Protein AF-A0A9P8AXK0-F1 (afdb_monomer_lite)

Secondary structure (DSSP, 8-state):
-----HHHHHHHHGGGGSPPHHHHHHHHHHHS-S-------PPPPTTEEEEEE-SSHHHHHTTPPPSEEEEEEPPTTS-EEHHHHHHHHT-S--EEE-TTSPEESTT---SEE-HHHHHHHS-TTS-EEEE-----HHHHHHHHHHHHHHHHHHHHHHHHHHHHHHHHHHHHHHHHHHHHHHHHHHHHHHHHHHT--

pLDDT: mean 71.74, std 14.65, range [40.0, 93.62]

Organism: NCBI:txid856835

Structure (mmCIF, N/CA/C/O backbone):
data_AF-A0A9P8AXK0-F1
#
_entry.id   AF-A0A9P8AXK0-F1
#
loop_
_atom_site.group_PDB
_atom_site.id
_atom_site.type_symbol
_atom_site.label_atom_id
_atom_site.label_alt_id
_atom_site.label_comp_id
_atom_site.label_asym_id
_atom_site.label_entity_id
_atom_site.label_seq_id
_atom_site.pdbx_PDB_ins_code
_atom_site.Cartn_x
_atom_site.Cartn_y
_atom_site.Cartn_z
_atom_site.occupancy
_atom_site.B_iso_or_equiv
_atom_site.auth_seq_id
_atom_site.auth_comp_id
_atom_site.auth_asym_id
_atom_site.auth_atom_id
_atom_site.pdbx_PDB_model_num
ATOM 1 N N . MET A 1 1 ? 22.750 12.300 24.725 1.00 40.00 1 MET A N 1
ATOM 2 C CA . MET A 1 1 ? 22.740 12.193 23.250 1.00 40.00 1 MET A CA 1
ATOM 3 C C . MET A 1 1 ? 23.245 10.805 22.888 1.00 40.00 1 MET A C 1
ATOM 5 O O . MET A 1 1 ? 24.440 10.569 22.971 1.00 40.00 1 MET A O 1
ATOM 9 N N . GLY A 1 2 ? 22.334 9.856 22.659 1.00 45.00 2 GLY A N 1
ATOM 10 C CA . GLY A 1 2 ? 22.687 8.457 22.393 1.00 45.00 2 GLY A CA 1
ATOM 11 C C . GLY A 1 2 ? 23.086 8.264 20.934 1.00 45.00 2 GLY A C 1
ATOM 12 O O . GLY A 1 2 ? 22.382 8.726 20.039 1.00 45.00 2 GLY A O 1
ATOM 13 N N . THR A 1 3 ? 24.215 7.604 20.699 1.00 46.25 3 THR A N 1
ATOM 14 C CA . THR A 1 3 ? 24.681 7.202 19.371 1.00 46.25 3 THR A CA 1
ATOM 15 C C . THR A 1 3 ? 23.692 6.206 18.769 1.00 46.25 3 THR A C 1
ATOM 17 O O . THR A 1 3 ? 23.661 5.032 19.135 1.00 46.25 3 THR A O 1
ATOM 20 N N . LYS A 1 4 ? 22.849 6.671 17.842 1.00 44.75 4 LYS A N 1
ATOM 21 C CA . LYS A 1 4 ? 22.054 5.773 17.001 1.00 44.75 4 LYS A CA 1
ATOM 22 C C . LYS A 1 4 ? 23.027 4.971 16.133 1.00 44.75 4 LYS A C 1
ATOM 24 O O . LYS A 1 4 ? 23.832 5.540 15.401 1.00 44.75 4 LYS A O 1
ATOM 29 N N . THR A 1 5 ? 22.996 3.648 16.254 1.00 53.41 5 THR A N 1
ATOM 30 C CA . THR A 1 5 ? 23.758 2.722 15.404 1.00 53.41 5 THR A CA 1
ATOM 31 C C . THR A 1 5 ? 23.425 2.964 13.930 1.00 53.41 5 THR A C 1
ATOM 33 O O . THR A 1 5 ? 22.281 3.267 13.603 1.00 53.41 5 THR A O 1
ATOM 36 N N . VAL A 1 6 ? 24.392 2.780 13.025 1.00 48.34 6 VAL A N 1
ATOM 37 C CA . VAL A 1 6 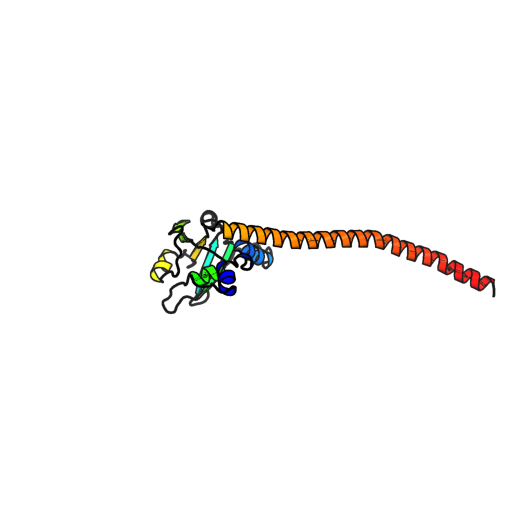? 24.200 2.925 11.563 1.00 48.34 6 VAL A CA 1
ATOM 38 C C . VAL A 1 6 ? 23.019 2.087 11.061 1.00 48.34 6 VAL A C 1
ATOM 40 O O . VAL A 1 6 ? 22.247 2.550 10.235 1.00 48.34 6 VAL A O 1
ATOM 43 N N . LEU A 1 7 ? 22.808 0.899 11.635 1.00 41.75 7 LEU A N 1
ATOM 44 C CA . LEU A 1 7 ? 21.637 0.051 11.378 1.00 41.75 7 LEU A CA 1
ATOM 45 C C . LEU A 1 7 ? 20.304 0.697 11.781 1.00 41.75 7 LEU A C 1
ATOM 47 O O . LEU A 1 7 ? 19.297 0.455 11.130 1.00 41.75 7 LEU A O 1
ATOM 51 N N . THR A 1 8 ? 20.292 1.520 12.827 1.00 46.25 8 THR A N 1
ATOM 52 C CA . THR A 1 8 ? 19.106 2.244 13.304 1.00 46.25 8 THR A CA 1
ATOM 53 C C . THR A 1 8 ? 18.820 3.455 12.422 1.00 46.25 8 THR A C 1
ATOM 55 O O . THR A 1 8 ? 17.669 3.671 12.072 1.00 46.25 8 THR A O 1
ATOM 58 N N . ILE A 1 9 ? 19.858 4.168 11.967 1.00 50.03 9 ILE A N 1
ATOM 59 C CA . ILE A 1 9 ? 19.727 5.234 10.957 1.00 50.03 9 ILE A CA 1
ATOM 60 C C . ILE A 1 9 ? 19.250 4.637 9.633 1.00 50.03 9 ILE A C 1
ATOM 62 O O . ILE A 1 9 ? 18.313 5.138 9.033 1.00 50.03 9 ILE A O 1
ATOM 66 N N . MET A 1 10 ? 19.811 3.501 9.211 1.00 41.25 10 MET A N 1
ATOM 67 C CA . MET A 1 10 ? 19.311 2.775 8.050 1.00 41.25 10 MET A CA 1
ATOM 68 C C . MET A 1 10 ? 17.854 2.358 8.265 1.00 41.25 10 MET A C 1
ATOM 70 O O . MET A 1 10 ? 17.032 2.626 7.412 1.00 41.25 10 MET A O 1
ATOM 74 N N . LYS A 1 11 ? 17.464 1.779 9.400 1.00 46.62 11 LYS A N 1
ATOM 75 C CA . LYS A 1 11 ? 16.069 1.360 9.612 1.00 46.62 11 LYS A CA 1
ATOM 76 C C . LYS A 1 11 ? 15.078 2.536 9.689 1.00 46.62 11 LYS A C 1
ATOM 78 O O . LYS A 1 11 ? 13.951 2.385 9.233 1.00 46.62 11 LYS A O 1
ATOM 83 N N . GLU A 1 12 ? 15.495 3.686 10.219 1.00 51.53 12 GLU A N 1
ATOM 84 C CA . GLU A 1 12 ? 14.690 4.917 10.279 1.00 51.53 12 GLU A CA 1
ATOM 85 C C . GLU A 1 12 ? 14.680 5.698 8.942 1.00 51.53 12 GLU A C 1
ATOM 87 O O . GLU A 1 12 ? 13.699 6.379 8.651 1.00 51.53 12 GLU A O 1
ATOM 92 N N . GLU A 1 13 ? 15.712 5.566 8.095 1.00 49.72 13 GLU A N 1
ATOM 93 C CA . GLU A 1 13 ? 15.881 6.334 6.844 1.00 49.72 13 GLU A CA 1
ATOM 94 C C . GLU A 1 13 ? 15.857 5.497 5.540 1.00 49.72 13 GLU A C 1
ATOM 96 O O . GLU A 1 13 ? 15.936 6.055 4.444 1.00 49.72 13 GLU A O 1
ATOM 101 N N . CYS A 1 14 ? 15.716 4.165 5.596 1.00 49.00 14 CYS A N 1
ATOM 102 C CA . CYS A 1 14 ? 15.775 3.261 4.428 1.00 49.00 14 CYS A CA 1
ATOM 103 C C . CYS A 1 14 ? 14.459 3.130 3.660 1.00 49.00 14 CYS A C 1
ATOM 105 O O . CYS A 1 14 ? 14.170 2.064 3.105 1.00 49.00 14 CYS A O 1
ATOM 107 N N . TRP A 1 15 ? 13.698 4.212 3.488 1.00 50.25 15 TRP A N 1
ATOM 108 C CA . TRP A 1 15 ? 12.642 4.169 2.475 1.00 50.25 15 TRP A CA 1
ATOM 109 C C . TRP A 1 15 ? 13.243 3.895 1.102 1.00 50.25 15 TRP A C 1
ATOM 111 O O . TRP A 1 15 ? 12.613 3.200 0.320 1.00 50.25 15 TRP A O 1
ATOM 121 N N . LEU A 1 16 ? 14.487 4.323 0.839 1.00 47.69 16 LEU A N 1
ATOM 122 C CA . LEU A 1 16 ? 15.269 4.033 -0.373 1.00 47.69 16 LEU A CA 1
ATOM 123 C C . LEU A 1 16 ? 15.285 2.559 -0.816 1.00 47.69 16 LEU A C 1
ATOM 125 O O . LEU A 1 16 ? 15.359 2.329 -2.021 1.00 47.69 16 LEU A O 1
ATOM 129 N N . PHE A 1 17 ? 15.171 1.591 0.098 1.00 49.94 17 PHE A N 1
ATOM 130 C CA . PHE A 1 17 ? 15.196 0.158 -0.235 1.00 49.94 17 PHE A CA 1
ATOM 131 C C . PHE A 1 17 ? 13.828 -0.525 -0.124 1.00 49.94 17 PHE A C 1
ATOM 133 O O . PHE A 1 17 ? 13.629 -1.601 -0.690 1.00 49.94 17 PHE A O 1
ATOM 140 N N . VAL A 1 18 ? 12.869 0.096 0.564 1.00 56.22 18 VAL A N 1
ATOM 141 C CA . VAL A 1 18 ? 11.499 -0.411 0.665 1.00 56.22 18 VAL A CA 1
ATOM 142 C C . VAL A 1 18 ? 10.715 0.049 -0.563 1.00 56.22 18 VAL A C 1
ATOM 144 O O . VAL A 1 18 ? 10.602 1.250 -0.828 1.00 56.22 18 VAL A O 1
ATOM 147 N N . ARG A 1 19 ? 10.178 -0.903 -1.338 1.00 56.62 19 ARG A N 1
ATOM 148 C CA . ARG A 1 19 ? 9.351 -0.585 -2.514 1.00 56.62 19 ARG A CA 1
ATOM 149 C C . ARG A 1 19 ? 8.190 0.299 -2.082 1.00 56.62 19 ARG A C 1
ATOM 151 O O . ARG A 1 19 ? 7.496 -0.024 -1.124 1.00 56.62 19 ARG A O 1
ATOM 158 N N . CYS A 1 20 ? 7.987 1.411 -2.777 1.00 62.72 20 CYS A N 1
ATOM 159 C CA . CYS A 1 20 ? 6.841 2.254 -2.489 1.00 62.72 20 CYS A CA 1
ATOM 160 C C . CYS A 1 20 ? 5.547 1.545 -2.925 1.00 62.72 20 CYS A C 1
ATOM 162 O O . CYS A 1 20 ? 5.579 0.667 -3.797 1.00 62.72 20 CYS A O 1
ATOM 164 N N . PRO A 1 21 ? 4.389 1.949 -2.388 1.00 62.31 21 PRO A N 1
ATOM 165 C CA . PRO A 1 21 ? 3.114 1.335 -2.734 1.00 62.31 21 PRO A CA 1
ATOM 166 C C . PRO A 1 21 ? 2.815 1.358 -4.243 1.00 62.31 21 PRO A C 1
ATOM 168 O O . PRO A 1 21 ? 2.229 0.432 -4.794 1.00 62.31 21 PRO A O 1
ATOM 171 N N . GLN A 1 22 ? 3.257 2.396 -4.957 1.00 62.00 22 GLN A N 1
ATOM 172 C CA . GLN A 1 22 ? 3.121 2.444 -6.414 1.00 62.00 22 GLN A CA 1
ATOM 173 C C . GLN A 1 22 ? 4.061 1.463 -7.130 1.00 62.00 22 GLN A C 1
ATOM 175 O O . GLN A 1 22 ? 3.635 0.818 -8.079 1.00 62.00 22 GLN A O 1
ATOM 180 N N . GLU A 1 23 ? 5.300 1.279 -6.668 1.00 62.12 23 GLU A N 1
ATOM 181 C CA . GLU A 1 23 ? 6.232 0.279 -7.221 1.00 62.12 23 GLU A CA 1
ATOM 182 C C . GLU A 1 23 ? 5.740 -1.151 -6.969 1.00 62.12 23 GLU A C 1
ATOM 184 O O . GLU A 1 23 ? 5.855 -2.018 -7.835 1.00 62.12 23 GLU A O 1
ATOM 189 N N . LEU A 1 24 ? 5.159 -1.402 -5.794 1.00 63.78 24 LEU A N 1
ATOM 190 C CA . LEU A 1 24 ? 4.469 -2.650 -5.471 1.00 63.78 24 LEU A CA 1
ATOM 191 C C . LEU A 1 24 ? 3.249 -2.853 -6.375 1.00 63.78 24 LEU A C 1
ATOM 193 O O . LEU A 1 24 ? 3.080 -3.944 -6.920 1.00 63.78 24 LEU A O 1
ATOM 197 N N . ALA A 1 25 ? 2.441 -1.813 -6.596 1.00 61.62 25 ALA A N 1
ATOM 198 C CA . ALA A 1 25 ? 1.300 -1.861 -7.507 1.00 61.62 25 ALA A CA 1
ATOM 199 C C . ALA A 1 25 ? 1.734 -2.156 -8.952 1.00 61.62 25 ALA A C 1
ATOM 201 O O . ALA A 1 25 ? 1.164 -3.034 -9.594 1.00 61.62 25 ALA A O 1
ATOM 202 N N . GLU A 1 26 ? 2.783 -1.498 -9.453 1.00 63.72 26 GLU A N 1
ATOM 203 C CA . GLU A 1 26 ? 3.329 -1.748 -10.789 1.00 63.72 26 GLU A CA 1
ATOM 204 C C . GLU A 1 26 ? 3.958 -3.134 -10.928 1.00 63.72 26 GLU A C 1
ATOM 206 O O . GLU A 1 26 ? 3.759 -3.799 -11.945 1.00 63.72 26 GLU A O 1
ATOM 211 N N . ALA A 1 27 ? 4.710 -3.596 -9.926 1.00 59.34 27 ALA A N 1
ATOM 212 C CA . ALA A 1 27 ? 5.269 -4.944 -9.920 1.00 59.34 27 ALA A CA 1
ATOM 213 C C . ALA A 1 27 ? 4.152 -5.998 -9.929 1.00 59.34 27 ALA A C 1
ATOM 215 O O . ALA A 1 27 ? 4.222 -6.970 -10.679 1.00 59.34 27 ALA A O 1
ATOM 216 N N . THR A 1 28 ? 3.087 -5.767 -9.157 1.00 55.97 28 THR A N 1
ATOM 217 C CA . THR A 1 28 ? 1.909 -6.644 -9.104 1.00 55.97 28 THR A CA 1
ATOM 218 C C . THR A 1 28 ? 1.122 -6.604 -10.416 1.00 55.97 28 THR A C 1
ATOM 220 O O . THR A 1 28 ? 0.642 -7.640 -10.874 1.00 55.97 28 THR A O 1
ATOM 223 N N . ALA A 1 29 ? 1.026 -5.434 -11.055 1.00 57.97 29 ALA A N 1
ATOM 224 C CA . ALA A 1 29 ? 0.399 -5.265 -12.362 1.00 57.97 29 ALA A CA 1
ATOM 225 C C . ALA A 1 29 ? 1.198 -5.950 -13.481 1.00 57.97 29 ALA A C 1
ATOM 227 O O . ALA A 1 29 ? 0.601 -6.599 -14.328 1.00 57.97 29 ALA A O 1
ATOM 228 N N . LYS A 1 30 ? 2.535 -5.871 -13.466 1.00 55.28 30 LYS A N 1
ATOM 229 C CA . LYS A 1 30 ? 3.409 -6.561 -14.436 1.00 55.28 30 LYS A CA 1
ATOM 230 C C . LYS A 1 30 ? 3.439 -8.077 -14.237 1.00 55.28 30 LYS A C 1
ATOM 232 O O . LYS A 1 30 ? 3.560 -8.809 -15.211 1.00 55.28 30 LYS A O 1
ATOM 237 N N . ALA A 1 31 ? 3.320 -8.551 -12.996 1.00 54.22 31 ALA A N 1
ATOM 238 C CA . ALA A 1 31 ? 3.278 -9.980 -12.681 1.00 54.22 31 ALA A CA 1
ATOM 239 C C . ALA A 1 31 ? 1.938 -10.645 -13.050 1.00 54.22 31 ALA A C 1
ATOM 241 O O . ALA A 1 31 ? 1.853 -11.872 -13.102 1.00 54.22 31 ALA A O 1
ATOM 242 N N . ARG A 1 32 ? 0.879 -9.861 -13.293 1.00 46.72 32 ARG A N 1
ATOM 243 C CA . ARG A 1 32 ? -0.445 -10.370 -13.665 1.00 46.72 32 ARG A CA 1
ATOM 244 C C . ARG A 1 32 ? -0.680 -10.122 -15.163 1.00 46.72 32 ARG A C 1
ATOM 246 O O . ARG A 1 32 ? -0.621 -8.976 -15.594 1.00 46.72 32 ARG A O 1
ATOM 253 N N . PRO A 1 33 ? -0.967 -11.157 -15.975 1.00 42.16 33 PRO A N 1
ATOM 254 C CA . PRO A 1 33 ? -1.271 -10.959 -17.389 1.00 42.16 33 PRO A CA 1
ATOM 255 C C . PRO A 1 33 ? -2.496 -10.038 -17.559 1.00 42.16 33 PRO A C 1
ATOM 257 O O . PRO A 1 33 ? -3.370 -10.040 -16.682 1.00 42.16 33 PRO A O 1
ATOM 260 N N . PRO A 1 34 ? -2.588 -9.279 -18.672 1.00 45.44 34 PRO A N 1
ATOM 261 C CA . PRO A 1 34 ? -3.661 -8.327 -18.958 1.00 45.44 34 PRO A CA 1
ATOM 262 C C . PRO A 1 34 ? -4.950 -9.075 -19.314 1.00 45.44 34 PRO A C 1
ATOM 264 O O . PRO A 1 34 ? -5.425 -9.068 -20.442 1.00 45.44 34 PRO A O 1
ATOM 267 N N . ILE A 1 35 ? -5.509 -9.786 -18.344 1.00 44.00 35 ILE A N 1
ATOM 268 C CA . ILE A 1 35 ? -6.824 -10.396 -18.453 1.00 44.00 35 ILE A CA 1
ATOM 269 C C . ILE A 1 35 ? -7.776 -9.433 -17.746 1.00 44.00 35 ILE A C 1
ATOM 271 O O . ILE A 1 35 ? -7.514 -9.090 -16.587 1.00 44.00 35 ILE A O 1
ATOM 275 N N . PRO A 1 36 ? -8.875 -8.997 -18.387 1.00 43.69 36 PRO A N 1
ATOM 276 C CA . PRO A 1 36 ? -9.909 -8.206 -17.738 1.00 43.69 36 PRO A CA 1
ATOM 277 C C . PRO A 1 36 ? -10.613 -9.103 -16.716 1.00 43.69 36 PRO A C 1
ATOM 279 O O . PRO A 1 36 ? -11.646 -9.715 -16.974 1.00 43.69 36 PRO A O 1
ATOM 282 N N . ARG A 1 37 ? -10.006 -9.260 -15.539 1.00 48.12 37 ARG A N 1
ATOM 283 C CA . ARG A 1 37 ? -10.579 -10.054 -14.463 1.00 48.12 37 ARG A CA 1
ATOM 284 C C . ARG A 1 37 ? -11.658 -9.208 -13.812 1.00 48.12 37 ARG A C 1
ATOM 286 O O . ARG A 1 37 ? -11.375 -8.385 -12.947 1.00 48.12 37 ARG A O 1
ATOM 293 N N . ARG A 1 38 ? -12.910 -9.467 -14.197 1.00 48.84 38 ARG A N 1
ATOM 294 C CA . ARG A 1 38 ? -14.046 -9.346 -13.279 1.00 48.84 38 ARG A CA 1
ATOM 295 C C . ARG A 1 38 ? -13.648 -10.171 -12.054 1.00 48.84 38 ARG A C 1
ATOM 297 O O . ARG A 1 38 ? -13.617 -11.398 -12.116 1.00 48.84 38 ARG A O 1
ATOM 304 N N . LYS A 1 39 ? -13.140 -9.512 -11.016 1.00 58.06 39 LYS A N 1
ATOM 305 C CA . LYS A 1 39 ? -12.517 -10.215 -9.900 1.00 58.06 39 LYS A CA 1
ATOM 306 C C . LYS A 1 39 ? -13.634 -10.877 -9.107 1.00 58.06 39 LYS A C 1
ATOM 308 O O . LYS A 1 39 ? -14.390 -10.195 -8.424 1.00 58.06 39 LYS A O 1
ATOM 313 N N . VAL A 1 40 ? -13.762 -12.194 -9.240 1.00 61.34 40 VAL A N 1
ATOM 314 C CA . VAL A 1 40 ? -14.505 -12.992 -8.266 1.00 61.34 40 VAL A CA 1
ATOM 315 C C . VAL A 1 40 ? -13.841 -12.711 -6.921 1.00 61.34 40 VAL A C 1
ATOM 317 O O . VAL A 1 40 ? -12.622 -12.846 -6.793 1.00 61.34 40 VAL A O 1
ATOM 320 N N . PHE A 1 41 ? -14.608 -12.190 -5.965 1.00 68.50 41 PHE A N 1
ATOM 321 C CA . PHE A 1 41 ? -14.094 -11.909 -4.635 1.00 68.50 41 PHE A CA 1
ATOM 322 C C . PHE A 1 41 ? -13.727 -13.238 -3.975 1.00 68.50 41 PHE A C 1
ATOM 324 O O . PHE A 1 41 ? -14.596 -14.060 -3.698 1.00 68.50 41 PHE A O 1
ATOM 331 N N . PHE A 1 42 ? -12.432 -13.457 -3.756 1.00 76.44 42 PHE A N 1
ATOM 332 C CA . PHE A 1 42 ? -11.955 -14.566 -2.938 1.00 76.44 42 PHE A CA 1
ATOM 333 C C . PHE A 1 42 ? -11.871 -14.069 -1.499 1.00 76.44 42 PHE A C 1
ATOM 335 O O . PHE A 1 42 ? -11.086 -13.150 -1.268 1.00 76.44 42 PHE A O 1
ATOM 342 N N . PRO A 1 43 ? -12.643 -14.602 -0.544 1.00 80.62 43 PRO A N 1
ATOM 343 C CA . PRO A 1 43 ? -12.546 -14.157 0.841 1.00 80.62 43 PRO A CA 1
ATOM 344 C C . PRO A 1 43 ? -11.121 -14.363 1.387 1.00 80.62 43 PRO A C 1
ATOM 346 O O . PRO A 1 43 ? -10.410 -15.254 0.906 1.00 80.62 43 PRO A O 1
ATOM 349 N N . PRO A 1 44 ? -10.669 -13.531 2.344 1.00 86.75 44 PRO A N 1
ATOM 350 C CA . PRO A 1 44 ? -9.395 -13.761 3.012 1.00 86.75 44 PRO A CA 1
ATOM 351 C C . PRO A 1 44 ? -9.416 -15.104 3.768 1.00 86.75 44 PRO A C 1
ATOM 353 O O . PRO A 1 44 ? -10.492 -15.586 4.141 1.00 86.75 44 PRO A O 1
ATOM 356 N N . PRO A 1 45 ? -8.247 -15.724 4.010 1.00 89.44 45 PRO A N 1
ATOM 357 C CA . PRO A 1 45 ? -8.150 -16.914 4.849 1.00 89.44 45 PRO A CA 1
ATOM 358 C C . PRO A 1 45 ? -8.735 -16.685 6.250 1.00 89.44 45 PRO A C 1
ATOM 360 O O . PRO A 1 45 ? -8.774 -15.561 6.749 1.00 89.44 45 PRO A O 1
ATOM 363 N N . ALA A 1 46 ? -9.145 -17.762 6.924 1.00 87.81 46 ALA A N 1
ATOM 364 C CA . ALA A 1 46 ? -9.631 -17.667 8.298 1.00 87.81 46 ALA A CA 1
ATOM 365 C C . ALA A 1 46 ? -8.581 -17.008 9.215 1.00 87.81 46 ALA A C 1
ATOM 367 O O . ALA A 1 46 ? -7.377 -17.243 9.079 1.00 87.81 46 ALA A O 1
ATOM 368 N N . GLY A 1 47 ? -9.041 -16.146 10.125 1.00 89.19 47 GLY A N 1
ATOM 369 C CA . GLY A 1 47 ? -8.166 -15.366 11.007 1.00 89.19 47 GLY A CA 1
ATOM 370 C C . GLY A 1 47 ? -7.371 -14.260 10.305 1.00 89.19 47 GLY A C 1
ATOM 371 O O . GLY A 1 47 ? -6.536 -13.633 10.949 1.00 89.19 47 GLY A O 1
ATOM 372 N N . HIS A 1 48 ? -7.610 -14.011 9.013 1.00 92.56 48 HIS A N 1
ATOM 373 C CA . HIS A 1 48 ? -6.989 -12.920 8.274 1.00 92.56 48 HIS A CA 1
ATOM 374 C C . HIS A 1 48 ? -8.015 -11.872 7.865 1.00 92.56 48 HIS A C 1
ATOM 376 O O . HIS A 1 48 ? -9.194 -12.155 7.652 1.00 92.56 48 HIS A O 1
ATOM 382 N N . MET A 1 49 ? -7.522 -10.657 7.689 1.00 90.88 49 MET A N 1
ATOM 383 C CA . MET A 1 49 ? -8.275 -9.533 7.175 1.00 90.88 49 MET A CA 1
ATOM 384 C C . MET A 1 49 ? -7.602 -8.993 5.927 1.00 90.88 49 MET A C 1
ATOM 386 O O . MET A 1 49 ? -6.390 -8.765 5.899 1.00 90.88 49 MET A O 1
ATOM 390 N N . ARG A 1 50 ? -8.404 -8.774 4.886 1.00 92.69 50 ARG A N 1
ATOM 391 C CA . ARG A 1 50 ? -7.909 -8.166 3.660 1.00 92.69 50 ARG A CA 1
ATOM 392 C C . ARG A 1 50 ? -7.841 -6.658 3.817 1.00 92.69 50 ARG A C 1
ATOM 394 O O . ARG A 1 50 ? -8.834 -6.011 4.149 1.00 92.69 50 ARG A O 1
ATOM 401 N N . VAL A 1 51 ? -6.681 -6.100 3.501 1.00 91.75 51 VAL A N 1
ATOM 402 C CA . VAL A 1 51 ? -6.443 -4.661 3.466 1.00 91.75 51 VAL A CA 1
ATOM 403 C C . VAL A 1 51 ? -6.185 -4.231 2.025 1.00 91.75 51 VAL A C 1
ATOM 405 O O . VAL A 1 51 ? -5.369 -4.817 1.311 1.00 91.75 51 VAL A O 1
ATOM 408 N N . LEU A 1 52 ? -6.910 -3.202 1.594 1.00 91.19 52 LEU A N 1
ATOM 409 C CA . LEU A 1 52 ? -6.898 -2.649 0.246 1.00 91.19 52 LEU A CA 1
ATOM 410 C C . LEU A 1 52 ? -6.295 -1.247 0.276 1.00 91.19 52 LEU A C 1
ATOM 412 O O . LEU A 1 52 ? -6.855 -0.336 0.888 1.00 91.19 52 LEU A O 1
ATOM 416 N N . PHE A 1 53 ? -5.177 -1.061 -0.416 1.00 89.50 53 PHE A N 1
ATOM 417 C CA . PHE A 1 53 ? -4.521 0.234 -0.525 1.00 89.50 53 PHE A CA 1
ATOM 418 C C . PHE A 1 53 ? -4.969 0.982 -1.783 1.00 89.50 53 PHE A C 1
ATOM 420 O O . PHE A 1 53 ? -4.876 0.473 -2.905 1.00 89.50 53 PHE A O 1
ATOM 427 N N . TYR A 1 54 ? -5.396 2.227 -1.590 1.00 85.50 54 TYR A N 1
ATOM 428 C CA . TYR A 1 54 ? -5.693 3.186 -2.646 1.00 85.50 54 TYR A CA 1
ATOM 429 C C . TYR A 1 54 ? -4.732 4.365 -2.545 1.00 85.50 54 TYR A C 1
ATOM 431 O O . TYR A 1 54 ? -4.504 4.894 -1.464 1.00 85.50 54 TYR A O 1
ATOM 439 N N . THR A 1 55 ? -4.225 4.843 -3.680 1.00 80.31 55 THR A N 1
ATOM 440 C CA . THR A 1 55 ? -3.393 6.060 -3.709 1.00 80.31 55 THR A CA 1
ATOM 441 C C . THR A 1 55 ? -4.184 7.331 -3.409 1.00 80.31 55 THR A C 1
ATOM 443 O O . THR A 1 55 ? -3.594 8.357 -3.099 1.00 80.31 55 THR A O 1
ATOM 446 N N . HIS A 1 56 ? -5.508 7.302 -3.587 1.00 80.56 56 HIS A N 1
ATOM 447 C CA . HIS A 1 56 ? -6.375 8.438 -3.301 1.00 80.56 56 HIS A CA 1
ATOM 448 C C . HIS A 1 56 ? -7.789 7.958 -2.915 1.00 80.56 56 HIS A C 1
ATOM 450 O O . HIS A 1 56 ? -8.331 7.086 -3.604 1.00 80.56 56 HIS A O 1
ATOM 456 N N . PRO A 1 57 ? -8.453 8.559 -1.908 1.00 80.00 57 PRO A N 1
ATOM 457 C CA . PRO A 1 57 ? -9.801 8.167 -1.468 1.00 80.00 57 PRO A CA 1
ATOM 458 C C . PRO A 1 57 ? -10.846 8.182 -2.586 1.00 80.00 57 PRO A C 1
ATOM 460 O O . PRO A 1 57 ? -11.679 7.285 -2.687 1.00 80.00 57 PRO A O 1
ATOM 463 N N . ARG A 1 58 ? -10.761 9.171 -3.487 1.00 78.94 58 ARG A N 1
ATOM 464 C CA . ARG A 1 58 ? -11.627 9.259 -4.681 1.00 78.94 58 ARG A CA 1
ATOM 465 C C . ARG A 1 58 ? -11.603 7.989 -5.538 1.00 78.94 58 ARG A C 1
ATOM 467 O O . ARG A 1 58 ? -12.604 7.684 -6.170 1.00 78.94 58 ARG A O 1
ATOM 474 N N . TYR A 1 59 ? -10.499 7.241 -5.576 1.00 80.38 59 TYR A N 1
ATOM 475 C CA . TYR A 1 59 ? -10.438 5.999 -6.353 1.00 80.38 59 TYR A CA 1
ATOM 476 C C . TYR A 1 59 ? -11.299 4.899 -5.733 1.00 80.38 59 TYR A C 1
ATOM 478 O O . TYR A 1 59 ? -11.991 4.204 -6.471 1.00 80.38 59 TYR A O 1
ATOM 486 N N . SER A 1 60 ? -11.335 4.815 -4.401 1.00 79.00 60 SER A N 1
ATOM 487 C CA . SER A 1 60 ? -12.281 3.957 -3.679 1.00 79.00 60 SER A CA 1
ATOM 488 C C . SER A 1 60 ? -13.729 4.390 -3.949 1.00 79.00 60 SER A C 1
ATOM 490 O O . SER A 1 60 ? -14.556 3.560 -4.310 1.00 79.00 60 SER A O 1
ATOM 492 N N . ALA A 1 61 ? -14.025 5.695 -3.872 1.00 77.56 61 ALA A N 1
ATOM 493 C CA . ALA A 1 61 ? -15.375 6.225 -4.108 1.00 77.56 61 ALA A CA 1
ATOM 494 C C . ALA A 1 61 ? -15.893 5.969 -5.538 1.00 77.56 61 ALA A C 1
ATOM 496 O O . ALA A 1 61 ? -17.075 5.709 -5.737 1.00 77.56 61 ALA A O 1
ATOM 497 N N . CYS A 1 62 ? -15.006 5.994 -6.535 1.00 76.62 62 CYS A N 1
ATOM 498 C CA . CYS A 1 62 ? -15.341 5.682 -7.925 1.00 76.62 62 CYS A CA 1
ATOM 499 C C . CYS A 1 62 ? -15.326 4.173 -8.242 1.00 76.62 62 CYS A C 1
ATOM 501 O O . CYS A 1 62 ? -15.297 3.819 -9.420 1.00 76.62 62 CYS A O 1
ATOM 503 N N . ASN A 1 63 ? -15.283 3.290 -7.233 1.00 73.25 63 ASN A N 1
ATOM 504 C CA . ASN A 1 63 ? -15.168 1.834 -7.397 1.00 73.25 63 ASN A CA 1
ATOM 505 C C . ASN A 1 63 ? -14.028 1.411 -8.343 1.00 73.25 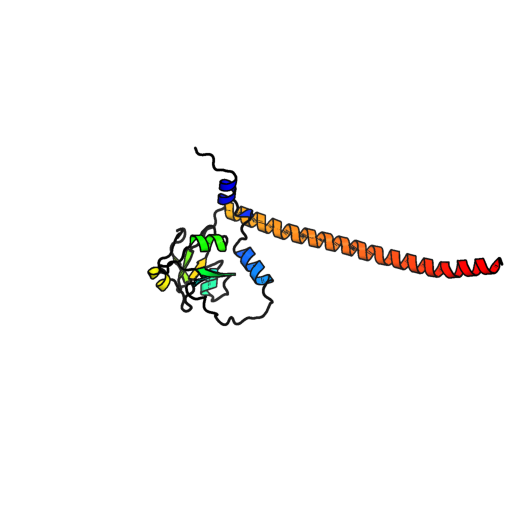63 ASN A C 1
ATOM 507 O O . ASN A 1 63 ? -14.146 0.440 -9.096 1.00 73.25 63 ASN A O 1
ATOM 511 N N . ARG A 1 64 ? -12.906 2.144 -8.331 1.00 77.56 64 ARG A N 1
ATOM 512 C CA . ARG A 1 64 ? -11.700 1.708 -9.042 1.00 77.56 64 ARG A CA 1
ATOM 513 C C . ARG A 1 64 ? -11.045 0.554 -8.297 1.00 77.56 64 ARG A C 1
ATOM 515 O O . ARG A 1 64 ? -11.266 0.353 -7.108 1.00 77.56 64 ARG A O 1
ATOM 522 N N . TYR A 1 65 ? -10.203 -0.188 -9.006 1.00 81.12 65 TYR A N 1
ATOM 523 C CA . TYR A 1 65 ? -9.418 -1.248 -8.388 1.00 81.12 65 TYR A CA 1
ATOM 524 C C . TYR A 1 65 ? -8.380 -0.679 -7.407 1.00 81.12 65 TYR A C 1
ATOM 526 O O . TYR A 1 65 ? -7.794 0.373 -7.690 1.00 81.12 65 TYR A O 1
ATOM 534 N N . PRO A 1 66 ? -8.132 -1.369 -6.278 1.00 84.06 66 PRO A N 1
ATOM 535 C CA . PRO A 1 66 ? -7.066 -1.005 -5.358 1.00 84.06 66 PRO A CA 1
ATOM 536 C C . PRO A 1 66 ? -5.703 -1.195 -6.025 1.00 84.06 66 PRO A C 1
ATOM 538 O O . PRO A 1 66 ? -5.522 -2.066 -6.879 1.00 84.06 66 PRO A O 1
ATOM 541 N N . CYS A 1 67 ? -4.738 -0.380 -5.616 1.00 81.56 67 CYS A N 1
ATOM 542 C CA . CYS A 1 67 ? -3.376 -0.433 -6.134 1.00 81.56 67 CYS A CA 1
ATOM 543 C C . CYS A 1 67 ? -2.628 -1.652 -5.584 1.00 81.56 67 CYS A C 1
ATOM 545 O O . CYS A 1 67 ? -1.908 -2.320 -6.322 1.00 81.56 67 CYS A O 1
ATOM 547 N N . ILE A 1 68 ? -2.831 -1.954 -4.299 1.00 83.56 68 ILE A N 1
ATOM 548 C CA . ILE A 1 68 ? -2.298 -3.144 -3.632 1.00 83.56 68 ILE A CA 1
ATOM 549 C C . ILE A 1 68 ? -3.404 -3.763 -2.784 1.00 83.56 68 ILE A C 1
ATOM 551 O O . ILE A 1 68 ? -4.255 -3.068 -2.231 1.00 83.56 68 ILE A O 1
ATOM 555 N N . GLU A 1 69 ? -3.367 -5.081 -2.674 1.00 88.50 69 GLU A N 1
ATOM 556 C CA . GLU A 1 69 ? -4.159 -5.858 -1.732 1.00 88.50 69 GLU A CA 1
ATOM 557 C C . GLU A 1 69 ? -3.229 -6.800 -0.968 1.00 88.50 69 GLU A C 1
ATOM 559 O O . GLU A 1 69 ? -2.255 -7.304 -1.533 1.00 88.50 69 GLU A O 1
ATOM 564 N N . GLY A 1 70 ? -3.532 -7.045 0.299 1.00 88.50 70 GLY A N 1
ATOM 565 C CA . GLY A 1 70 ? -2.787 -7.975 1.136 1.00 88.50 70 GLY A CA 1
ATOM 566 C C . GLY A 1 70 ? -3.681 -8.532 2.229 1.00 88.50 70 GLY A C 1
ATOM 567 O O . GLY A 1 70 ? -4.563 -7.829 2.725 1.00 88.50 70 GLY A O 1
ATOM 568 N N . ASP A 1 71 ? -3.455 -9.793 2.578 1.00 92.94 71 ASP A N 1
ATOM 569 C CA . ASP A 1 71 ? -4.166 -10.470 3.656 1.00 92.94 71 ASP A CA 1
ATOM 570 C C . ASP A 1 71 ? -3.257 -10.487 4.888 1.00 92.94 71 ASP A C 1
ATOM 572 O O . ASP A 1 71 ? -2.113 -10.935 4.819 1.00 92.94 71 ASP A O 1
ATOM 576 N N . PHE A 1 72 ? -3.762 -9.970 6.006 1.00 92.50 72 PHE A N 1
ATOM 577 C CA . PHE A 1 72 ? -3.002 -9.786 7.240 1.00 92.50 72 PHE A CA 1
ATOM 578 C C . PHE A 1 72 ? -3.618 -10.593 8.368 1.00 92.50 72 PHE A C 1
ATOM 580 O O . PHE A 1 72 ? -4.835 -10.591 8.537 1.00 92.50 72 PHE A O 1
ATOM 587 N N . LEU A 1 73 ? -2.774 -11.273 9.140 1.00 93.62 73 LEU A N 1
ATOM 588 C CA . LEU A 1 73 ? -3.212 -12.067 10.278 1.00 93.62 73 LEU A CA 1
ATOM 589 C C . LEU A 1 73 ? -3.743 -11.150 11.389 1.00 93.62 73 LEU A C 1
ATOM 591 O O . LEU A 1 73 ? -3.097 -10.168 11.762 1.00 93.62 73 LEU A O 1
ATOM 595 N N . LEU A 1 74 ? -4.910 -11.489 11.928 1.00 92.50 74 LEU A N 1
ATOM 596 C CA . LEU A 1 74 ? -5.461 -10.846 13.114 1.00 92.50 74 LEU A CA 1
ATOM 597 C C . LEU A 1 74 ? -4.798 -11.407 14.377 1.00 92.50 74 LEU A C 1
ATOM 599 O O . LEU A 1 74 ? -4.355 -12.555 14.422 1.00 92.50 74 LEU A O 1
ATOM 603 N N . THR A 1 75 ? -4.729 -10.600 15.432 1.00 90.62 75 THR A N 1
ATOM 604 C CA . THR A 1 75 ? -4.265 -11.073 16.743 1.00 90.62 75 THR A CA 1
ATOM 605 C C . THR A 1 75 ? -5.234 -12.109 17.325 1.00 90.62 75 THR A C 1
ATOM 607 O O . THR A 1 75 ? -6.362 -12.263 16.861 1.00 90.62 75 THR A O 1
ATOM 610 N N . GLY A 1 76 ? -4.842 -12.780 18.415 1.00 86.00 76 GLY A N 1
ATOM 611 C CA . GLY A 1 76 ? -5.747 -13.685 19.142 1.00 86.00 76 GLY A CA 1
ATOM 612 C C . GLY A 1 76 ? -7.022 -13.009 19.675 1.00 86.00 76 GLY A C 1
ATOM 613 O O . GLY A 1 76 ? -8.009 -13.690 19.925 1.00 86.00 76 GLY A O 1
ATOM 614 N N . SER A 1 77 ? -7.017 -11.679 19.811 1.00 87.00 77 SER A N 1
ATOM 615 C CA . SER A 1 77 ? -8.179 -10.847 20.154 1.00 87.00 77 SER A CA 1
ATOM 616 C C . SER A 1 77 ? -9.011 -10.400 18.942 1.00 87.00 77 SER A C 1
ATOM 618 O O . SER A 1 77 ? -10.041 -9.759 19.126 1.00 87.00 77 SER A O 1
ATOM 620 N N . GLY A 1 78 ? -8.591 -10.720 17.714 1.00 87.12 78 GLY A N 1
ATOM 621 C CA . GLY A 1 78 ? -9.236 -10.258 16.482 1.00 87.12 78 GLY A CA 1
ATOM 622 C C . GLY A 1 78 ? -8.833 -8.843 16.052 1.00 87.12 78 GLY A C 1
ATOM 623 O O . GLY A 1 78 ? -9.478 -8.274 15.175 1.00 87.12 78 GLY A O 1
ATOM 624 N N . ASP A 1 79 ? -7.789 -8.266 16.651 1.00 91.56 79 ASP A N 1
ATOM 625 C CA . ASP A 1 79 ? -7.310 -6.923 16.322 1.00 91.56 79 ASP A CA 1
ATOM 626 C C . ASP A 1 79 ? -6.379 -6.950 15.107 1.00 91.56 79 ASP A C 1
ATOM 628 O O . ASP A 1 79 ? -5.658 -7.922 14.866 1.00 91.56 79 ASP A O 1
ATOM 632 N N . LEU A 1 80 ? -6.323 -5.834 14.382 1.00 92.31 80 LEU A N 1
ATOM 633 C CA . LEU A 1 80 ? -5.407 -5.658 13.261 1.00 92.31 80 LEU A CA 1
ATOM 634 C C . LEU A 1 80 ? -4.197 -4.824 13.683 1.00 92.31 80 LEU A C 1
ATOM 636 O O . LEU A 1 80 ? -4.335 -3.688 14.148 1.00 92.31 80 LEU A O 1
ATOM 640 N N . ASN A 1 81 ? -2.997 -5.375 13.488 1.00 91.62 81 ASN A N 1
ATOM 641 C CA . ASN A 1 81 ? -1.746 -4.662 13.721 1.00 91.62 81 ASN A CA 1
ATOM 642 C C . ASN A 1 81 ? -1.391 -3.785 12.511 1.00 91.62 81 ASN A C 1
ATOM 644 O O . ASN A 1 81 ? -0.933 -4.272 11.477 1.00 91.62 81 ASN A O 1
ATOM 648 N N . MET A 1 82 ? -1.558 -2.473 12.659 1.00 89.31 82 MET A N 1
ATOM 649 C CA . MET A 1 82 ? -1.323 -1.512 11.582 1.00 89.31 82 MET A CA 1
ATOM 650 C C . MET A 1 82 ? 0.163 -1.240 11.338 1.00 89.31 82 MET A C 1
ATOM 652 O O . MET A 1 82 ? 0.525 -0.772 10.262 1.00 89.31 82 MET A O 1
ATOM 656 N N . ILE A 1 83 ? 1.046 -1.568 12.287 1.00 88.81 83 ILE A N 1
ATOM 657 C CA . ILE A 1 83 ? 2.498 -1.517 12.065 1.00 88.81 83 ILE A CA 1
ATOM 658 C C . ILE A 1 83 ? 2.886 -2.541 10.994 1.00 88.81 83 ILE A C 1
ATOM 660 O O . ILE A 1 83 ? 3.526 -2.177 10.013 1.00 88.81 83 ILE A O 1
ATOM 664 N N . GLN A 1 84 ? 2.403 -3.782 11.116 1.00 89.00 84 GLN A N 1
ATOM 665 C CA . GLN A 1 84 ? 2.667 -4.836 10.127 1.00 89.00 84 GLN A CA 1
ATOM 666 C C . GLN A 1 84 ? 2.110 -4.483 8.746 1.00 89.00 84 GLN A C 1
ATOM 668 O O . GLN A 1 84 ? 2.772 -4.714 7.736 1.00 89.00 84 GLN A O 1
ATOM 673 N N . VAL A 1 85 ? 0.915 -3.885 8.695 1.00 89.19 85 VAL A N 1
ATOM 674 C CA . VAL A 1 85 ? 0.317 -3.406 7.440 1.00 89.19 85 VAL A CA 1
ATOM 675 C C . VAL A 1 85 ? 1.201 -2.345 6.783 1.00 89.19 85 VAL A C 1
ATOM 677 O O . VAL A 1 85 ? 1.484 -2.435 5.588 1.00 89.19 85 VAL A O 1
ATOM 680 N N . ARG A 1 86 ? 1.667 -1.357 7.557 1.00 86.50 86 ARG A N 1
ATOM 681 C CA . ARG A 1 86 ? 2.536 -0.286 7.055 1.00 86.50 86 ARG A CA 1
ATOM 682 C C . ARG A 1 86 ? 3.870 -0.816 6.549 1.00 86.50 86 ARG A C 1
ATOM 684 O O . ARG A 1 86 ? 4.269 -0.474 5.441 1.00 86.50 86 ARG A O 1
ATOM 691 N N . GLU A 1 87 ? 4.525 -1.675 7.322 1.00 83.81 87 GLU A N 1
ATOM 692 C CA . GLU A 1 87 ? 5.807 -2.273 6.944 1.00 83.81 87 GLU A CA 1
ATOM 693 C C . GLU A 1 87 ? 5.681 -3.121 5.673 1.00 83.81 87 GLU A C 1
ATOM 695 O O . GLU A 1 87 ? 6.468 -2.953 4.742 1.00 83.81 87 GLU A O 1
ATOM 700 N N . ALA A 1 88 ? 4.656 -3.976 5.587 1.00 84.75 88 ALA A N 1
ATOM 701 C CA . ALA A 1 88 ? 4.446 -4.846 4.431 1.00 84.75 88 ALA A CA 1
ATOM 702 C C . ALA A 1 88 ? 4.156 -4.067 3.140 1.00 84.75 88 ALA A C 1
ATOM 704 O O . ALA A 1 88 ? 4.573 -4.479 2.057 1.00 84.75 88 ALA A O 1
ATOM 705 N N . PHE A 1 89 ? 3.437 -2.949 3.242 1.00 82.62 89 PHE A N 1
ATOM 706 C CA . PHE A 1 89 ? 3.108 -2.105 2.093 1.00 82.62 89 PHE A CA 1
ATOM 707 C C . PHE A 1 89 ? 4.115 -0.980 1.836 1.00 82.62 89 PHE A C 1
ATOM 709 O O . PHE A 1 89 ? 3.975 -0.272 0.839 1.00 82.62 89 PHE A O 1
ATOM 716 N N . GLY A 1 90 ? 5.125 -0.807 2.691 1.00 79.00 90 GLY A N 1
ATOM 717 C CA . GLY A 1 90 ? 6.087 0.285 2.563 1.00 79.00 90 GLY A CA 1
ATOM 718 C C . GLY A 1 90 ? 5.450 1.666 2.729 1.00 79.00 90 GLY A C 1
ATOM 719 O O . GLY A 1 90 ? 5.781 2.597 1.988 1.00 79.00 90 GLY A O 1
ATOM 720 N N . LEU A 1 91 ? 4.541 1.798 3.696 1.00 80.88 91 LEU A N 1
ATOM 721 C CA . LEU A 1 91 ? 3.828 3.033 4.029 1.00 80.88 91 LEU A CA 1
ATOM 722 C C . LEU A 1 91 ? 4.476 3.732 5.225 1.00 80.88 91 LEU A C 1
ATOM 724 O O . LEU A 1 91 ? 4.651 3.119 6.275 1.00 80.88 91 LEU A O 1
ATOM 728 N N . GLU A 1 92 ? 4.772 5.023 5.092 1.00 79.50 92 GLU A N 1
ATOM 729 C CA . GLU A 1 92 ? 5.246 5.871 6.194 1.00 79.50 92 GLU A CA 1
ATOM 730 C C . GLU A 1 92 ? 4.104 6.149 7.169 1.00 79.50 92 GLU A C 1
ATOM 732 O O . GLU A 1 92 ? 4.223 5.987 8.389 1.00 79.50 92 GLU A O 1
ATOM 737 N N . SER A 1 93 ? 2.952 6.502 6.609 1.00 82.00 93 SER A N 1
ATOM 738 C CA . SER A 1 93 ? 1.718 6.689 7.349 1.00 82.00 93 SER A CA 1
ATOM 739 C C . SER A 1 93 ? 0.558 6.020 6.622 1.00 82.00 93 SER A C 1
ATOM 741 O O . SER A 1 93 ? 0.625 5.701 5.435 1.00 82.00 93 SER A O 1
ATOM 743 N N . CYS A 1 94 ? -0.526 5.764 7.343 1.00 84.44 94 CYS A N 1
ATOM 744 C CA . CYS A 1 94 ? -1.746 5.270 6.732 1.00 84.44 94 CYS A CA 1
ATOM 745 C C . CYS A 1 94 ? -2.957 5.892 7.414 1.00 84.44 94 CYS A C 1
ATOM 747 O O . CYS A 1 94 ? -3.007 6.005 8.637 1.00 84.44 94 CYS A O 1
ATOM 749 N N . SER A 1 95 ? -3.953 6.233 6.611 1.00 88.44 95 SER A N 1
ATOM 750 C CA . SER A 1 95 ? -5.272 6.643 7.064 1.00 88.44 95 SER A CA 1
ATOM 751 C C . SER A 1 95 ? -6.318 5.691 6.505 1.00 88.44 95 SER A C 1
ATOM 753 O O . SER A 1 95 ? -6.147 5.095 5.438 1.00 88.44 95 SER A O 1
ATOM 755 N N . ILE A 1 96 ? -7.407 5.536 7.247 1.00 89.31 96 ILE A N 1
ATOM 756 C CA . ILE A 1 96 ? -8.465 4.580 6.925 1.00 89.31 96 ILE A CA 1
ATOM 757 C C . ILE A 1 96 ? -9.522 5.297 6.094 1.00 89.31 96 ILE A C 1
ATOM 759 O O . ILE A 1 96 ? -9.965 6.388 6.454 1.00 89.31 96 ILE A O 1
ATOM 763 N N . ILE A 1 97 ? -9.928 4.682 4.987 1.00 88.62 97 ILE A N 1
ATOM 764 C CA . ILE A 1 97 ? -11.055 5.132 4.175 1.00 88.62 97 ILE A CA 1
ATOM 765 C C . ILE A 1 97 ? -12.291 4.374 4.656 1.00 88.62 97 ILE A C 1
ATOM 767 O O . ILE A 1 97 ? -12.368 3.156 4.506 1.00 88.62 97 ILE A O 1
ATOM 771 N N . GLN A 1 98 ? -13.269 5.088 5.203 1.00 85.75 98 GLN A N 1
ATOM 772 C CA . GLN A 1 98 ? -14.559 4.511 5.569 1.00 85.75 98 GLN A CA 1
ATOM 773 C C . GLN A 1 98 ? -15.293 3.945 4.350 1.00 85.75 98 GLN A C 1
ATOM 775 O O . GLN A 1 98 ? -15.086 4.420 3.228 1.00 85.75 98 GLN A O 1
ATOM 780 N N . PRO A 1 99 ? -16.272 3.050 4.561 1.00 80.00 99 PRO A N 1
ATOM 781 C CA . PRO A 1 99 ? -17.208 2.640 3.514 1.00 80.00 99 PRO A CA 1
ATOM 782 C C . PRO A 1 99 ? -17.926 3.823 2.840 1.00 80.00 99 PRO A C 1
ATOM 784 O O . PRO A 1 99 ? -18.222 3.772 1.651 1.00 80.00 99 PRO A O 1
ATOM 787 N N . SER A 1 100 ? -18.137 4.921 3.577 1.00 80.00 100 SER A N 1
ATOM 788 C CA . SER A 1 100 ? -18.692 6.186 3.070 1.00 80.00 100 SER A CA 1
ATOM 789 C C . SER A 1 100 ? -17.758 6.962 2.124 1.00 80.00 100 SER A C 1
ATOM 791 O O . SER A 1 100 ? -18.180 7.937 1.506 1.00 80.00 100 SER A O 1
ATOM 793 N N . GLY A 1 101 ? -16.481 6.577 2.031 1.00 75.44 101 GLY A N 1
ATOM 794 C CA . GLY A 1 101 ? -15.441 7.276 1.274 1.00 75.44 101 GLY A CA 1
ATOM 795 C C . GLY A 1 101 ? -14.736 8.401 2.041 1.00 75.44 101 GLY A C 1
ATOM 796 O O . GLY A 1 101 ? -13.797 8.993 1.506 1.00 75.44 101 GLY A O 1
ATOM 797 N N . LYS A 1 102 ? -15.145 8.693 3.283 1.00 82.75 102 LYS A N 1
ATOM 798 C CA . LYS A 1 102 ? -14.464 9.664 4.155 1.00 82.75 102 LYS A CA 1
ATOM 799 C C . LYS A 1 102 ? -13.176 9.078 4.735 1.00 82.75 102 LYS A C 1
ATOM 801 O O . LYS A 1 102 ? -13.115 7.883 5.016 1.00 82.75 102 LYS A O 1
ATOM 806 N N . ILE A 1 103 ? -12.164 9.918 4.940 1.00 82.94 103 ILE A N 1
ATOM 807 C CA . ILE A 1 103 ? -10.940 9.526 5.647 1.00 82.94 103 ILE A CA 1
ATOM 808 C C . ILE A 1 103 ? -11.143 9.747 7.146 1.00 82.94 103 ILE A C 1
ATOM 810 O O . ILE A 1 103 ? -11.648 10.793 7.554 1.00 82.94 103 ILE A O 1
ATOM 814 N N . ILE A 1 104 ? -10.748 8.775 7.965 1.00 77.88 104 ILE A N 1
ATOM 815 C CA . ILE A 1 104 ? -10.698 8.933 9.422 1.00 77.88 104 ILE A CA 1
ATOM 816 C C . ILE A 1 104 ? -9.284 9.284 9.850 1.00 77.88 104 ILE A C 1
ATOM 818 O O . ILE A 1 104 ? -8.328 8.643 9.407 1.00 77.88 104 ILE A O 1
ATOM 822 N N . ALA A 1 105 ? -9.209 10.244 10.777 1.00 65.50 105 ALA A N 1
ATOM 823 C CA . ALA A 1 105 ? -8.009 10.608 11.519 1.00 65.50 105 ALA A CA 1
ATOM 824 C C . ALA A 1 105 ? -6.801 10.815 10.598 1.00 65.50 105 ALA A C 1
ATOM 826 O O . ALA A 1 105 ? -5.767 10.151 10.695 1.00 65.50 105 ALA A O 1
ATOM 827 N N . GLU A 1 106 ? -6.972 11.749 9.667 1.00 60.09 106 GLU A N 1
ATOM 828 C CA . GLU A 1 106 ? -5.881 12.278 8.862 1.00 60.09 106 GLU A CA 1
ATOM 829 C C . GLU A 1 106 ? -4.709 12.682 9.770 1.00 60.09 106 GLU A C 1
ATOM 831 O O . GLU A 1 106 ? -4.868 13.469 10.701 1.00 60.09 106 GLU A O 1
ATOM 836 N N . GLY A 1 107 ? -3.535 12.093 9.528 1.00 53.84 107 GLY A N 1
ATOM 837 C CA . GLY A 1 107 ? -2.321 12.382 10.296 1.00 53.84 107 GLY A CA 1
ATOM 838 C C . GLY A 1 107 ? -2.159 11.621 11.619 1.00 53.84 107 GLY A C 1
ATOM 839 O O . GLY A 1 107 ? -1.146 11.812 12.287 1.00 53.84 107 GLY A O 1
ATOM 840 N N . VAL A 1 108 ? -3.085 10.732 11.996 1.00 62.28 108 VAL A N 1
ATOM 841 C CA . VAL A 1 108 ? -2.923 9.873 13.182 1.00 62.28 108 VAL A CA 1
ATOM 842 C C . VAL A 1 108 ? -2.305 8.538 12.779 1.00 62.28 108 VAL A C 1
ATOM 844 O O . VAL A 1 108 ? -2.846 7.805 11.952 1.00 62.28 108 VAL A O 1
ATOM 847 N N . GLN A 1 109 ? -1.166 8.200 13.385 1.00 65.75 109 GLN A N 1
ATOM 848 C CA . GLN A 1 109 ? -0.565 6.882 13.222 1.00 65.75 109 GLN A CA 1
ATOM 849 C C . GLN A 1 109 ? -1.256 5.884 14.148 1.00 65.75 109 GLN A C 1
ATOM 851 O O . GLN A 1 109 ? -1.011 5.852 15.351 1.00 65.75 109 GLN A O 1
ATOM 856 N N . PHE A 1 110 ? -2.118 5.051 13.577 1.00 73.94 110 PHE A N 1
ATOM 857 C CA . PHE A 1 110 ? -2.670 3.914 14.297 1.00 73.94 110 PHE A CA 1
ATOM 858 C C . PHE A 1 110 ? -1.615 2.816 14.392 1.00 73.94 110 PHE A C 1
ATOM 860 O O . PHE A 1 110 ? -1.096 2.353 13.377 1.00 73.94 110 PHE A O 1
ATOM 867 N N . GLU A 1 111 ? -1.308 2.369 15.605 1.00 85.25 111 GLU A N 1
ATOM 868 C CA . GLU A 1 111 ? -0.509 1.155 15.807 1.00 85.25 111 GLU A CA 1
ATOM 869 C C . GLU A 1 111 ? -1.375 -0.100 15.683 1.00 85.25 111 GLU A C 1
ATOM 871 O O . GLU A 1 111 ? -0.938 -1.135 15.178 1.00 85.25 111 GLU A O 1
ATOM 876 N N . ARG A 1 112 ? -2.634 0.003 16.111 1.00 87.81 112 ARG A N 1
ATOM 877 C CA . ARG A 1 112 ? -3.585 -1.102 16.155 1.00 87.81 112 ARG A CA 1
ATOM 878 C C . ARG A 1 112 ? -5.002 -0.595 15.934 1.00 87.81 112 ARG A C 1
ATOM 880 O O . ARG A 1 112 ? -5.345 0.4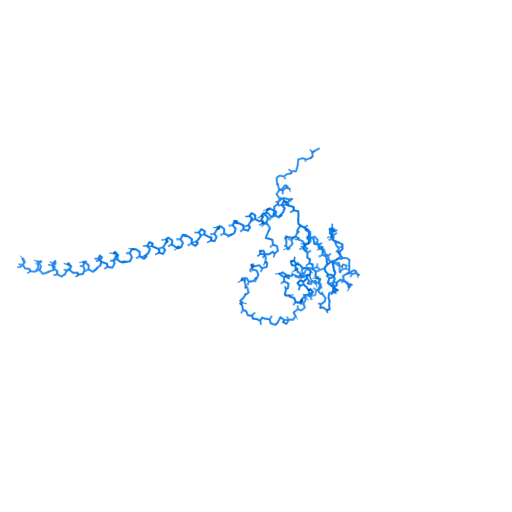96 16.383 1.00 87.81 112 ARG A O 1
ATOM 887 N N . ILE A 1 113 ? -5.822 -1.414 15.288 1.00 88.00 113 ILE A N 1
ATOM 888 C CA . ILE A 1 113 ? -7.273 -1.233 15.243 1.00 88.00 113 ILE A CA 1
ATOM 889 C C . ILE A 1 113 ? -7.903 -2.402 15.990 1.00 88.00 113 ILE A C 1
ATOM 891 O O . ILE A 1 113 ? -7.651 -3.561 15.659 1.00 88.00 113 ILE A O 1
ATOM 895 N N . PHE A 1 114 ? -8.704 -2.085 17.002 1.00 88.00 114 PHE A N 1
ATOM 896 C CA . PHE A 1 114 ? -9.393 -3.086 17.805 1.00 88.00 114 PHE A CA 1
ATOM 897 C C . PHE A 1 114 ? -10.529 -3.747 17.028 1.00 88.00 114 PHE A C 1
ATOM 899 O O . PHE A 1 114 ? -11.189 -3.081 16.228 1.00 88.00 114 PHE A O 1
ATOM 906 N N . TYR A 1 115 ? -10.808 -5.016 17.326 1.00 86.00 115 TYR A N 1
ATOM 907 C CA . TYR A 1 115 ? -11.864 -5.805 16.684 1.00 86.00 115 TYR A CA 1
ATOM 908 C C . TYR A 1 115 ? -13.205 -5.060 16.556 1.00 86.00 115 TYR A C 1
ATOM 910 O O . TYR A 1 115 ? -13.782 -4.995 15.473 1.00 86.00 115 TYR A O 1
ATOM 918 N N . HIS A 1 116 ? -13.670 -4.423 17.636 1.00 83.75 116 HIS A N 1
ATOM 919 C CA . HIS A 1 116 ? -14.926 -3.666 17.624 1.00 83.75 116 HIS A CA 1
ATOM 920 C C . HIS A 1 116 ? -14.909 -2.502 16.628 1.00 83.75 116 HIS A C 1
ATOM 922 O O . HIS A 1 116 ? -15.901 -2.265 15.951 1.00 83.75 116 HIS A O 1
ATOM 928 N N . GLY A 1 117 ? -13.771 -1.817 16.497 1.00 82.88 117 GLY A N 1
ATOM 929 C CA . GLY A 1 117 ? -13.605 -0.756 15.510 1.00 82.88 117 GLY A CA 1
ATOM 930 C C . GLY A 1 117 ? -13.516 -1.293 14.083 1.00 82.88 117 GLY A C 1
ATOM 931 O O . GLY A 1 117 ? -13.964 -0.626 13.160 1.00 82.88 117 GLY A O 1
ATOM 932 N N . LEU A 1 118 ? -12.979 -2.500 13.871 1.00 84.12 118 LEU A N 1
ATOM 933 C CA . LEU A 1 118 ? -12.884 -3.083 12.527 1.00 84.12 118 LEU A CA 1
ATOM 934 C C . LEU A 1 118 ? -14.263 -3.310 11.902 1.00 84.12 118 LEU A C 1
ATOM 936 O O . LEU A 1 118 ? -14.408 -3.081 10.704 1.00 84.12 118 LEU A O 1
ATOM 940 N N . LEU A 1 119 ? -15.267 -3.696 12.694 1.00 81.38 119 LEU A N 1
ATOM 941 C CA . LEU A 1 119 ? -16.630 -3.935 12.205 1.00 81.38 119 LEU A CA 1
ATOM 942 C C . LEU A 1 119 ? -17.245 -2.694 11.542 1.00 81.38 119 LEU A C 1
ATOM 944 O O . LEU A 1 119 ? -17.882 -2.819 10.500 1.00 81.38 119 LEU A O 1
ATOM 948 N N . ASP A 1 120 ? -16.989 -1.507 12.092 1.00 83.75 120 ASP A N 1
ATOM 949 C CA . ASP A 1 120 ? -17.512 -0.240 11.563 1.00 83.75 120 ASP A CA 1
ATOM 950 C C . ASP A 1 120 ? -16.701 0.296 10.369 1.00 83.75 120 ASP A C 1
ATOM 952 O O . ASP A 1 120 ? -17.164 1.144 9.601 1.00 83.75 120 ASP A O 1
ATOM 956 N N . LEU A 1 121 ? -15.458 -0.167 10.227 1.00 86.75 121 LEU A N 1
ATOM 957 C CA . LEU A 1 121 ? -14.498 0.327 9.237 1.00 86.75 121 LEU A CA 1
ATOM 958 C C . LEU A 1 121 ? -14.410 -0.551 7.990 1.00 86.75 121 LEU A C 1
ATOM 960 O O . LEU A 1 121 ? -13.957 -0.082 6.943 1.00 86.75 121 LEU A O 1
ATOM 964 N N . CYS A 1 122 ? -14.822 -1.811 8.097 1.00 87.25 122 CYS A N 1
ATOM 965 C CA . CYS A 1 122 ? -14.873 -2.734 6.976 1.00 87.25 122 CYS A CA 1
ATOM 966 C C . CYS A 1 122 ? -15.955 -2.349 5.974 1.00 87.25 122 CYS A C 1
ATOM 968 O O . CYS A 1 122 ? -17.042 -1.898 6.329 1.00 87.25 122 CYS A O 1
ATOM 970 N N . ASP A 1 123 ? -15.679 -2.596 4.697 1.00 84.62 123 ASP A N 1
ATOM 971 C CA . ASP A 1 123 ? -16.725 -2.576 3.685 1.00 84.62 123 ASP A CA 1
ATOM 972 C C . ASP A 1 123 ? -17.625 -3.824 3.752 1.00 84.62 123 ASP A C 1
ATOM 974 O O . ASP A 1 123 ? -17.417 -4.740 4.549 1.00 84.62 123 ASP A O 1
ATOM 978 N N . SER A 1 124 ? -18.626 -3.886 2.871 1.00 80.69 124 SER A N 1
ATOM 979 C CA . SER A 1 124 ? -19.560 -5.017 2.779 1.00 80.69 124 SER A CA 1
ATOM 980 C C . SER A 1 124 ? -18.892 -6.368 2.494 1.00 80.69 124 SER A C 1
ATOM 982 O O . SER A 1 124 ? -19.531 -7.402 2.657 1.00 80.69 124 SER A O 1
ATOM 984 N N . ASN A 1 125 ? -17.632 -6.373 2.051 1.00 82.06 125 ASN A N 1
ATOM 985 C CA . ASN A 1 125 ? -16.854 -7.580 1.785 1.00 82.06 125 ASN A CA 1
ATOM 986 C C . ASN A 1 125 ? -15.900 -7.917 2.944 1.00 82.06 125 ASN A C 1
ATOM 988 O O . ASN A 1 125 ? -15.030 -8.774 2.784 1.00 82.06 125 ASN A O 1
ATOM 992 N N . GLY A 1 126 ? -16.005 -7.230 4.087 1.00 84.25 126 GLY A N 1
ATOM 993 C CA . GLY A 1 126 ? -15.112 -7.426 5.230 1.00 84.25 126 GLY A CA 1
ATOM 994 C C . GLY A 1 126 ? -13.684 -6.933 4.980 1.00 84.25 126 GLY A C 1
ATOM 995 O O . GLY A 1 126 ? -12.749 -7.422 5.611 1.00 84.25 126 GLY A O 1
ATOM 996 N N . CYS A 1 127 ? -13.483 -6.023 4.020 1.00 89.06 127 CYS A N 1
ATOM 997 C CA . CYS A 1 127 ? -12.163 -5.499 3.680 1.00 89.06 127 CYS A CA 1
ATOM 998 C C . CYS A 1 127 ? -11.933 -4.123 4.307 1.00 89.06 127 CYS A C 1
ATOM 1000 O O . CYS A 1 127 ? -12.805 -3.251 4.258 1.00 89.0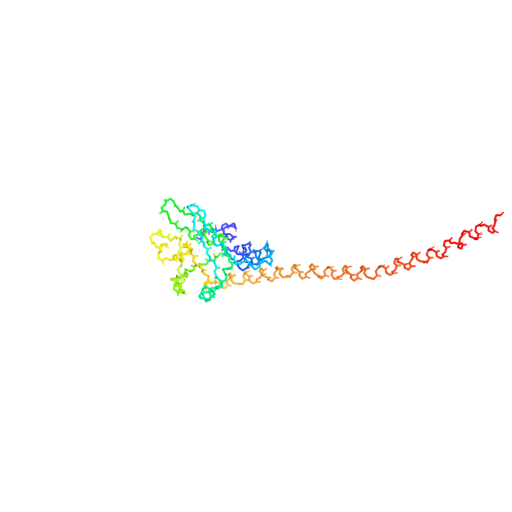6 127 CYS A O 1
ATOM 1002 N N . LEU A 1 128 ? -10.716 -3.887 4.803 1.00 91.31 128 LEU A N 1
ATOM 1003 C CA . LEU A 1 128 ? -10.277 -2.551 5.199 1.00 91.31 128 LEU A CA 1
ATOM 1004 C C . LEU A 1 128 ? -9.776 -1.786 3.988 1.00 91.31 128 LEU A C 1
ATOM 1006 O O . LEU A 1 128 ? -8.986 -2.312 3.204 1.00 91.31 128 LEU A O 1
ATOM 1010 N N . ARG A 1 129 ? -10.150 -0.516 3.868 1.00 91.06 129 ARG A N 1
ATOM 1011 C CA . ARG A 1 129 ? -9.615 0.368 2.832 1.00 91.06 129 ARG A CA 1
ATOM 1012 C C . ARG A 1 129 ? -8.709 1.402 3.475 1.00 91.06 129 ARG A C 1
ATOM 1014 O O . ARG A 1 129 ? -9.090 2.041 4.450 1.00 91.06 129 ARG A O 1
ATOM 1021 N N . ILE A 1 130 ? -7.516 1.574 2.923 1.00 91.31 130 ILE A N 1
ATOM 1022 C CA . ILE A 1 130 ? -6.517 2.510 3.439 1.00 91.31 130 ILE A CA 1
ATOM 1023 C C . ILE A 1 130 ? -5.925 3.363 2.319 1.00 91.31 130 ILE A C 1
ATOM 1025 O O . ILE A 1 130 ? -5.957 3.000 1.142 1.00 91.31 130 ILE A O 1
ATOM 1029 N N . THR A 1 131 ? -5.372 4.503 2.709 1.00 87.75 131 THR A N 1
ATOM 1030 C CA . THR A 1 131 ? -4.646 5.441 1.851 1.00 87.75 131 THR A CA 1
ATOM 1031 C C . THR A 1 131 ? -3.492 6.045 2.632 1.00 87.75 131 THR A C 1
ATOM 1033 O O . THR A 1 131 ? -3.476 6.006 3.859 1.00 87.75 131 THR A O 1
ATOM 1036 N N . GLU A 1 132 ? -2.537 6.636 1.931 1.00 84.56 132 GLU A N 1
ATOM 1037 C CA . GLU A 1 132 ? -1.435 7.390 2.531 1.00 84.56 132 GLU A CA 1
ATOM 1038 C C . GLU A 1 132 ? -1.570 8.853 2.093 1.00 84.56 132 GLU A C 1
ATOM 1040 O O . GLU A 1 132 ? -1.098 9.214 1.015 1.00 84.56 132 GLU A O 1
ATOM 1045 N N . PRO A 1 133 ? -2.315 9.681 2.852 1.00 74.56 133 PRO A N 1
ATOM 1046 C CA . PRO A 1 133 ? -2.586 11.059 2.450 1.00 74.56 133 PRO A CA 1
ATOM 1047 C C . PRO A 1 133 ? -1.395 11.986 2.716 1.00 74.56 133 PRO A C 1
ATOM 1049 O O . PRO A 1 133 ? -1.206 12.959 1.990 1.00 74.56 133 PRO A O 1
ATOM 1052 N N . TYR A 1 134 ? -0.577 11.669 3.724 1.00 75.50 134 TYR A N 1
ATOM 1053 C CA . TYR A 1 134 ? 0.590 12.453 4.107 1.00 75.50 134 TYR A CA 1
ATOM 1054 C C . TYR A 1 134 ? 1.854 11.604 4.023 1.00 75.50 134 TYR A C 1
ATOM 1056 O O . TYR A 1 134 ? 1.964 10.552 4.652 1.00 75.50 134 TYR A O 1
ATOM 1064 N N . VAL A 1 135 ? 2.810 12.102 3.248 1.00 75.62 135 VAL A N 1
ATOM 1065 C CA . VAL A 1 135 ? 4.165 11.563 3.122 1.00 75.62 135 VAL A CA 1
ATOM 1066 C C . VAL A 1 135 ? 5.108 12.719 3.401 1.00 75.62 135 VAL A C 1
ATOM 1068 O O . VAL A 1 135 ? 4.931 13.789 2.805 1.00 75.62 135 VAL A O 1
ATOM 1071 N N . SER A 1 136 ? 6.078 12.534 4.291 1.00 79.25 136 SER A N 1
ATOM 1072 C CA . SER A 1 136 ? 7.057 13.575 4.602 1.00 79.25 136 SER A CA 1
ATOM 1073 C C . SER A 1 136 ? 7.882 13.940 3.368 1.00 79.25 136 SER A C 1
ATOM 1075 O O . SER A 1 136 ? 8.058 13.144 2.442 1.00 79.25 136 SER A O 1
ATOM 1077 N N . GLU A 1 137 ? 8.393 15.171 3.325 1.00 76.88 137 GLU A N 1
ATOM 1078 C CA . GLU A 1 137 ? 9.161 15.661 2.177 1.00 76.88 137 GLU A CA 1
ATOM 1079 C C . GLU A 1 137 ? 10.407 14.802 1.913 1.00 76.88 137 GLU A C 1
ATOM 1081 O O . GLU A 1 137 ? 10.705 14.474 0.764 1.00 76.88 137 GLU A O 1
ATOM 1086 N N . SER A 1 138 ? 11.080 14.345 2.972 1.00 75.69 138 SER A N 1
ATOM 1087 C CA . SER A 1 138 ? 12.221 13.433 2.870 1.00 75.69 138 SER A CA 1
ATOM 1088 C C . SER A 1 138 ? 11.829 12.112 2.205 1.00 75.69 138 SER A C 1
ATOM 1090 O O . SER A 1 138 ? 12.485 11.690 1.252 1.00 75.69 138 SER A O 1
ATOM 1092 N N . VAL A 1 139 ? 10.727 11.486 2.628 1.00 73.56 139 VAL A N 1
ATOM 1093 C CA . VAL A 1 139 ? 10.238 10.233 2.036 1.00 73.56 139 VAL A CA 1
ATOM 1094 C C . VAL A 1 139 ? 9.759 10.450 0.602 1.00 73.56 139 VAL A C 1
ATOM 1096 O O . VAL A 1 139 ? 10.022 9.611 -0.262 1.00 73.56 139 VAL A O 1
ATOM 1099 N N . GLN A 1 140 ? 9.138 11.590 0.292 1.00 74.94 140 GLN A N 1
ATOM 1100 C CA . GLN A 1 140 ? 8.791 11.949 -1.085 1.00 74.94 140 GLN A CA 1
ATOM 1101 C C . GLN A 1 140 ? 10.033 12.074 -1.974 1.00 74.94 140 GLN A C 1
ATOM 1103 O O . GLN A 1 140 ? 10.051 11.513 -3.071 1.00 74.94 140 GLN A O 1
ATOM 1108 N N . ILE A 1 141 ? 11.075 12.774 -1.517 1.00 73.88 141 ILE A N 1
ATOM 1109 C CA . ILE A 1 141 ? 12.344 12.917 -2.243 1.00 73.88 141 ILE A CA 1
ATOM 1110 C C . ILE A 1 141 ? 12.989 11.543 -2.446 1.00 73.88 141 ILE A C 1
ATOM 1112 O O . ILE A 1 141 ? 13.345 11.194 -3.570 1.00 73.88 141 ILE A O 1
ATOM 1116 N N . GLN A 1 142 ? 13.069 10.721 -1.400 1.00 71.62 142 GLN A N 1
ATOM 1117 C CA . GLN A 1 142 ? 13.638 9.374 -1.480 1.00 71.62 142 GLN A CA 1
ATOM 1118 C C . GLN A 1 142 ? 12.858 8.461 -2.438 1.00 71.62 142 GLN A C 1
ATOM 1120 O O . GLN A 1 142 ? 13.468 7.711 -3.204 1.00 71.62 142 GLN A O 1
ATOM 1125 N N . ARG A 1 143 ? 11.519 8.534 -2.444 1.00 74.31 143 ARG A N 1
ATOM 1126 C CA . ARG A 1 143 ? 10.671 7.818 -3.412 1.00 74.31 143 ARG A CA 1
ATOM 1127 C C . ARG A 1 143 ? 10.930 8.319 -4.837 1.00 74.31 143 ARG A C 1
ATOM 1129 O O . ARG A 1 143 ? 11.135 7.498 -5.725 1.00 74.31 143 ARG A O 1
ATOM 1136 N N . LYS A 1 144 ? 11.011 9.636 -5.064 1.00 71.12 144 LYS A N 1
ATOM 1137 C CA . LYS A 1 144 ? 11.329 10.215 -6.386 1.00 71.12 144 LYS A CA 1
ATOM 1138 C C . LYS A 1 144 ? 12.710 9.796 -6.896 1.00 71.12 144 LYS A C 1
ATOM 1140 O O . LYS A 1 144 ? 12.831 9.425 -8.059 1.00 71.12 144 LYS A O 1
ATOM 1145 N N . ILE A 1 145 ? 13.733 9.812 -6.039 1.00 70.31 145 ILE A N 1
ATOM 1146 C CA . ILE A 1 145 ? 15.090 9.362 -6.386 1.00 70.31 145 ILE A CA 1
ATOM 1147 C C . ILE A 1 145 ? 15.069 7.890 -6.810 1.00 70.31 145 ILE A C 1
ATOM 1149 O O . ILE A 1 145 ? 15.663 7.532 -7.824 1.00 70.31 145 ILE A O 1
ATOM 1153 N N . ARG A 1 146 ? 14.346 7.032 -6.083 1.00 68.56 146 ARG A N 1
ATOM 1154 C CA . ARG A 1 146 ? 14.233 5.608 -6.428 1.00 68.56 146 ARG A CA 1
ATOM 1155 C C . ARG A 1 146 ? 13.534 5.382 -7.763 1.00 68.56 146 ARG A C 1
ATOM 1157 O O . ARG A 1 146 ? 14.024 4.607 -8.581 1.00 68.56 146 ARG A O 1
ATOM 1164 N N . TRP A 1 147 ? 12.450 6.108 -8.013 1.00 68.19 147 TRP A N 1
ATOM 1165 C CA . TRP A 1 147 ? 11.774 6.111 -9.308 1.00 68.19 147 TRP A CA 1
ATOM 1166 C C . TRP A 1 147 ? 12.705 6.535 -10.442 1.00 68.19 147 TRP A C 1
ATOM 1168 O O . TRP A 1 147 ? 12.760 5.872 -11.480 1.00 68.19 147 TRP A O 1
ATOM 1178 N N . ALA A 1 148 ? 13.483 7.599 -10.228 1.00 67.81 148 ALA A N 1
ATOM 1179 C CA . ALA A 1 148 ? 14.481 8.042 -11.189 1.00 67.81 148 ALA A CA 1
ATOM 1180 C C . ALA A 1 148 ? 15.508 6.931 -11.461 1.00 67.81 148 ALA A C 1
ATOM 1182 O O . ALA A 1 148 ? 15.731 6.605 -12.625 1.00 67.81 148 ALA A O 1
ATOM 1183 N N . MET A 1 149 ? 16.041 6.279 -10.421 1.00 67.25 149 MET A N 1
ATOM 1184 C CA . MET A 1 149 ? 16.995 5.166 -10.539 1.00 67.25 149 MET A CA 1
ATOM 1185 C C . MET A 1 149 ? 16.416 3.966 -11.302 1.00 67.25 149 MET A C 1
ATOM 1187 O O . MET A 1 149 ? 17.058 3.467 -12.225 1.00 67.25 149 MET A O 1
ATOM 1191 N N . LEU A 1 150 ? 15.187 3.540 -10.987 1.00 64.94 150 LEU A N 1
ATOM 1192 C CA . LEU A 1 150 ? 14.498 2.457 -11.700 1.00 64.94 150 LEU A CA 1
ATOM 1193 C C . LEU A 1 150 ? 14.297 2.784 -13.186 1.00 64.94 150 LEU A C 1
ATOM 1195 O O . LEU A 1 150 ? 14.459 1.911 -14.044 1.00 64.94 150 LEU A O 1
ATOM 1199 N N . SER A 1 151 ? 13.972 4.040 -13.504 1.00 66.44 151 SER A N 1
ATOM 1200 C CA . SER A 1 151 ? 13.865 4.490 -14.894 1.00 66.44 151 SER A CA 1
ATOM 1201 C C . SER A 1 151 ? 15.229 4.513 -15.590 1.00 66.44 151 SER A C 1
ATOM 1203 O O . SER A 1 151 ? 15.337 4.092 -16.739 1.00 66.44 151 SER A O 1
ATOM 1205 N N . LEU A 1 152 ? 16.283 4.924 -14.877 1.00 72.56 152 LEU A N 1
ATOM 1206 C CA . LEU A 1 152 ? 17.629 5.088 -15.414 1.00 72.56 152 LEU A CA 1
ATOM 1207 C C . LEU A 1 152 ? 18.225 3.742 -15.823 1.00 72.56 152 LEU A C 1
ATOM 1209 O O . LEU A 1 152 ? 18.743 3.615 -16.928 1.00 72.56 152 LEU A O 1
ATOM 1213 N N . THR A 1 153 ? 18.093 2.713 -14.979 1.00 68.25 153 THR A N 1
ATOM 1214 C CA . THR A 1 153 ? 18.567 1.360 -15.303 1.00 68.25 153 THR A CA 1
ATOM 1215 C C . THR A 1 153 ? 17.882 0.821 -16.556 1.00 68.25 153 THR A C 1
ATOM 1217 O O . THR A 1 153 ? 18.540 0.260 -17.430 1.00 68.25 153 THR A O 1
ATOM 1220 N N . ARG A 1 154 ? 16.568 1.038 -16.691 1.00 66.38 154 ARG A N 1
ATOM 1221 C CA . ARG A 1 154 ? 15.820 0.620 -17.881 1.00 66.38 154 ARG A CA 1
ATOM 1222 C C . ARG A 1 154 ? 16.277 1.379 -19.128 1.00 66.38 154 ARG A C 1
ATOM 1224 O O . ARG A 1 154 ? 16.457 0.757 -20.170 1.00 66.38 154 ARG A O 1
ATOM 1231 N N . SER A 1 155 ? 16.502 2.685 -19.015 1.00 66.12 155 SER A N 1
ATOM 1232 C CA . SER A 1 155 ? 17.017 3.516 -20.106 1.00 66.12 155 SER A CA 1
ATOM 1233 C C . SER A 1 155 ? 18.426 3.104 -20.535 1.00 66.12 155 SER A C 1
ATOM 1235 O O . SER A 1 155 ? 18.681 3.013 -21.729 1.00 66.12 155 SER A O 1
ATOM 1237 N N . ILE A 1 156 ? 19.316 2.779 -19.590 1.00 74.94 156 ILE A N 1
ATOM 1238 C CA . ILE A 1 156 ? 20.667 2.275 -19.885 1.00 74.94 156 ILE A CA 1
ATOM 1239 C C . ILE A 1 156 ? 20.591 0.936 -20.621 1.00 74.94 156 ILE A C 1
ATOM 1241 O O . ILE A 1 156 ? 21.249 0.773 -21.642 1.00 74.94 156 ILE A O 1
ATOM 1245 N N . ILE A 1 157 ? 19.768 -0.005 -20.148 1.00 71.56 157 ILE A N 1
ATOM 1246 C CA . ILE A 1 157 ? 19.588 -1.302 -20.818 1.00 71.56 157 ILE A CA 1
ATOM 1247 C C . ILE A 1 157 ? 19.087 -1.097 -22.249 1.00 71.56 157 ILE A C 1
ATOM 1249 O O . ILE A 1 157 ? 19.650 -1.666 -23.178 1.00 71.56 157 ILE A O 1
ATOM 1253 N N . LEU A 1 158 ? 18.073 -0.250 -22.445 1.00 69.69 158 LEU A N 1
ATOM 1254 C CA . LEU A 1 158 ? 17.546 0.053 -23.777 1.00 69.69 158 LEU A CA 1
ATOM 1255 C C . LEU A 1 158 ? 18.597 0.715 -24.673 1.00 69.69 158 LEU A C 1
ATOM 1257 O O . LEU A 1 158 ? 18.685 0.376 -25.848 1.00 69.69 158 LEU A O 1
ATOM 1261 N N . PHE A 1 159 ? 19.418 1.610 -24.124 1.00 77.75 159 PHE A N 1
ATOM 1262 C CA . PHE A 1 159 ? 20.506 2.258 -24.851 1.00 77.75 159 PHE A CA 1
ATOM 1263 C C . PHE A 1 159 ? 21.595 1.261 -25.269 1.00 77.75 159 PHE A C 1
ATOM 1265 O O . PHE A 1 159 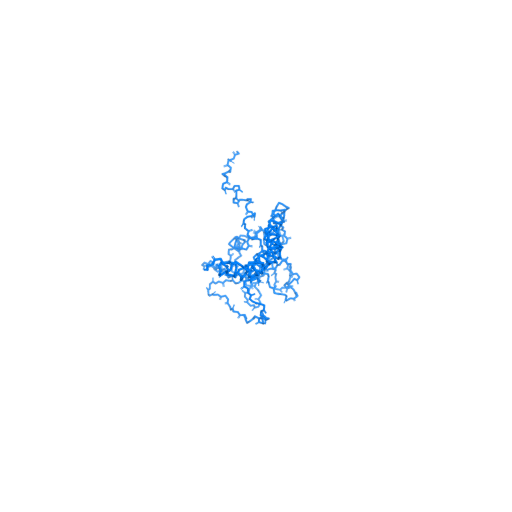? 22.021 1.265 -26.421 1.00 77.75 159 PHE A O 1
ATOM 1272 N N . VAL A 1 160 ? 21.992 0.349 -24.377 1.00 81.62 160 VAL A N 1
ATOM 1273 C CA . VAL A 1 160 ? 22.942 -0.732 -24.690 1.00 81.62 160 VAL A CA 1
ATOM 1274 C C . VAL A 1 160 ? 22.365 -1.678 -25.742 1.00 81.62 160 VAL A C 1
ATOM 1276 O O . VAL A 1 160 ? 23.066 -2.026 -26.687 1.00 81.62 160 VAL A O 1
ATOM 1279 N N . CYS A 1 161 ? 21.087 -2.054 -25.635 1.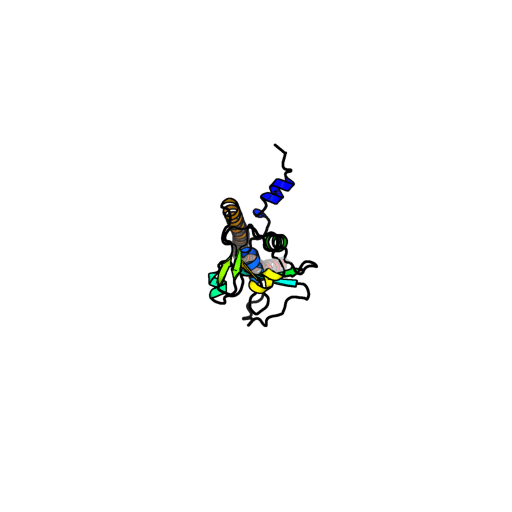00 74.94 161 CYS A N 1
ATOM 1280 C CA . CYS A 1 161 ? 20.413 -2.854 -26.656 1.00 74.94 161 CYS A CA 1
ATOM 1281 C C . CYS A 1 161 ? 20.355 -2.131 -28.009 1.00 74.94 161 CYS A C 1
ATOM 1283 O O . CYS A 1 161 ? 20.576 -2.765 -29.036 1.00 74.94 161 CYS A O 1
ATOM 1285 N N . ALA A 1 162 ? 20.105 -0.819 -28.023 1.00 74.88 162 ALA A N 1
ATOM 1286 C CA . ALA A 1 162 ? 20.080 -0.021 -29.247 1.00 74.88 162 ALA A CA 1
ATOM 1287 C C . ALA A 1 162 ? 21.468 0.071 -29.905 1.00 74.88 162 ALA A C 1
ATOM 1289 O O . ALA A 1 162 ? 21.582 -0.111 -31.114 1.00 74.88 162 ALA A O 1
ATOM 1290 N N . ILE A 1 163 ? 22.530 0.283 -29.119 1.00 82.50 163 ILE A N 1
ATOM 1291 C CA . ILE A 1 163 ? 23.913 0.260 -29.621 1.00 82.50 163 ILE A CA 1
ATOM 1292 C C . ILE A 1 163 ? 24.282 -1.136 -30.131 1.00 82.50 163 ILE A C 1
ATOM 1294 O O . ILE A 1 163 ? 24.847 -1.258 -31.213 1.00 82.50 163 ILE A O 1
ATOM 1298 N N . GLY A 1 164 ? 23.944 -2.190 -29.385 1.00 75.19 164 GLY A N 1
ATOM 1299 C CA . GLY A 1 164 ? 24.183 -3.571 -29.800 1.00 75.19 164 GLY A CA 1
ATOM 1300 C C . GLY A 1 164 ? 23.476 -3.915 -31.112 1.00 75.19 164 GLY A C 1
ATOM 1301 O O . GLY A 1 164 ? 24.092 -4.520 -31.984 1.00 75.19 164 GLY A O 1
ATOM 1302 N N . GLY A 1 165 ? 22.229 -3.463 -31.283 1.00 71.50 165 GLY A N 1
ATOM 1303 C CA . GLY A 1 165 ? 21.484 -3.578 -32.538 1.00 71.50 165 GLY A CA 1
ATOM 1304 C C . GLY A 1 165 ? 22.163 -2.843 -33.694 1.00 71.50 165 GLY A C 1
ATOM 1305 O O . GLY A 1 165 ? 22.391 -3.443 -34.735 1.00 71.50 165 GLY A O 1
ATOM 1306 N N . LEU A 1 166 ? 22.591 -1.593 -33.488 1.00 76.19 166 LEU A N 1
ATOM 1307 C CA . LEU A 1 166 ? 23.321 -0.828 -34.509 1.00 76.19 166 LEU A CA 1
ATOM 1308 C C . LEU A 1 166 ? 24.631 -1.508 -34.928 1.00 76.19 166 LEU A C 1
ATOM 1310 O O . LEU A 1 166 ? 24.947 -1.560 -36.113 1.00 76.19 166 LEU A O 1
ATOM 1314 N N . ILE A 1 167 ? 25.396 -2.044 -33.973 1.00 75.94 167 ILE A N 1
ATOM 1315 C CA . ILE A 1 167 ? 26.640 -2.768 -34.266 1.00 75.94 167 ILE A CA 1
ATOM 1316 C C . ILE A 1 167 ? 26.340 -4.061 -35.033 1.00 75.94 167 ILE A C 1
ATOM 1318 O O . ILE A 1 167 ? 27.043 -4.380 -35.990 1.00 75.94 167 ILE A O 1
ATOM 1322 N N . TYR A 1 168 ? 25.301 -4.798 -34.642 1.00 72.50 168 TYR A N 1
ATOM 1323 C CA . TYR A 1 168 ? 24.869 -6.014 -35.330 1.00 72.50 168 TYR A CA 1
ATOM 1324 C C . TYR A 1 168 ? 24.447 -5.728 -36.781 1.00 72.50 168 TYR A C 1
ATOM 1326 O O . TYR A 1 168 ? 24.940 -6.374 -37.706 1.00 72.50 168 TYR A O 1
ATOM 1334 N N . ASP A 1 169 ? 23.644 -4.686 -36.996 1.00 69.38 169 ASP A N 1
ATOM 1335 C CA . ASP A 1 169 ? 23.195 -4.258 -38.326 1.00 69.38 169 ASP A CA 1
ATOM 1336 C C . ASP A 1 169 ? 24.346 -3.743 -39.204 1.00 69.38 169 ASP A C 1
ATOM 1338 O O . ASP A 1 169 ? 24.312 -3.905 -40.421 1.00 69.38 169 ASP A O 1
ATOM 1342 N N . LEU A 1 170 ? 25.388 -3.149 -38.613 1.00 71.56 170 LEU A N 1
ATOM 1343 C CA . LEU A 1 170 ? 26.587 -2.704 -39.335 1.00 71.56 170 LEU A CA 1
ATOM 1344 C C . LEU A 1 170 ? 27.556 -3.851 -39.656 1.00 71.56 170 LEU A C 1
ATOM 1346 O O . LEU A 1 170 ? 28.278 -3.784 -40.650 1.00 71.56 170 LEU A O 1
ATOM 1350 N N . THR A 1 171 ? 27.597 -4.898 -38.831 1.00 68.38 171 THR A N 1
ATOM 1351 C CA . THR A 1 171 ? 28.554 -6.008 -38.979 1.00 68.38 171 THR A CA 1
ATOM 1352 C C . THR A 1 171 ? 28.041 -7.125 -39.882 1.00 68.38 171 THR A C 1
ATOM 1354 O O . THR A 1 171 ? 28.840 -7.692 -40.627 1.00 68.38 171 THR A O 1
ATOM 1357 N N . ILE A 1 172 ? 26.731 -7.402 -39.906 1.00 65.06 172 ILE A N 1
ATOM 1358 C CA . ILE A 1 172 ? 26.141 -8.400 -40.817 1.00 65.06 172 ILE A CA 1
ATOM 1359 C C . ILE A 1 172 ? 26.496 -8.136 -42.289 1.00 65.06 172 ILE A C 1
ATOM 1361 O O . ILE A 1 172 ? 26.971 -9.065 -42.942 1.00 65.06 172 ILE A O 1
ATOM 1365 N N . PRO A 1 173 ? 26.332 -6.918 -42.841 1.00 64.06 173 PRO A N 1
ATOM 1366 C CA . PRO A 1 173 ? 26.647 -6.652 -44.239 1.00 64.06 173 PRO A CA 1
ATOM 1367 C C . PRO A 1 173 ? 28.123 -6.895 -44.547 1.00 64.06 173 PRO A C 1
ATOM 1369 O O . PRO A 1 173 ? 28.439 -7.421 -45.605 1.00 64.06 173 PRO A O 1
ATOM 1372 N N . VAL A 1 174 ? 29.023 -6.563 -43.616 1.00 65.25 174 VAL A N 1
ATOM 1373 C CA . VAL A 1 174 ? 30.475 -6.737 -43.783 1.00 65.25 174 VAL A CA 1
ATOM 1374 C C . VAL A 1 174 ? 30.863 -8.214 -43.777 1.00 65.25 174 VAL A C 1
ATOM 1376 O O . VAL A 1 174 ? 31.656 -8.635 -44.615 1.00 65.25 174 VAL A O 1
ATOM 1379 N N . VAL A 1 175 ? 30.282 -9.016 -42.881 1.00 63.28 175 VAL A N 1
ATOM 1380 C CA . VAL A 1 175 ? 30.516 -10.469 -42.835 1.00 63.28 175 VAL A CA 1
ATOM 1381 C C . VAL A 1 175 ? 29.943 -11.148 -44.079 1.00 63.28 175 VAL A C 1
ATOM 1383 O O . VAL A 1 175 ? 30.638 -11.926 -44.723 1.00 63.28 175 VAL A O 1
ATOM 1386 N N . VAL A 1 176 ? 28.720 -10.791 -44.483 1.00 63.41 176 VAL A N 1
ATOM 1387 C CA . VAL A 1 176 ? 28.088 -11.315 -45.706 1.00 63.41 176 VAL A CA 1
ATOM 1388 C C . VAL A 1 176 ? 28.880 -10.914 -46.955 1.00 63.41 176 VAL A C 1
ATOM 1390 O O . VAL A 1 176 ? 29.056 -11.724 -47.863 1.00 63.41 176 VAL A O 1
ATOM 1393 N N . MET A 1 177 ? 29.406 -9.688 -47.004 1.00 62.56 177 MET A N 1
ATOM 1394 C CA . MET A 1 177 ? 30.270 -9.228 -48.092 1.00 62.56 177 MET A CA 1
ATOM 1395 C C . MET A 1 177 ? 31.599 -9.995 -48.115 1.00 62.56 177 MET A C 1
ATOM 1397 O O . MET A 1 177 ? 32.032 -10.416 -49.184 1.00 62.56 177 MET A O 1
ATOM 1401 N N . GLY A 1 178 ? 32.215 -10.233 -46.953 1.00 61.75 178 GLY A N 1
ATOM 1402 C CA . GLY A 1 178 ? 33.427 -11.043 -46.825 1.00 61.75 178 GLY A CA 1
ATOM 1403 C C . GLY A 1 178 ? 33.229 -12.487 -47.293 1.00 61.75 178 GLY A C 1
ATOM 1404 O O . GLY A 1 178 ? 34.034 -12.985 -48.077 1.00 61.75 178 GLY A O 1
ATOM 1405 N N . ASP A 1 179 ? 32.127 -13.126 -46.896 1.00 60.62 179 ASP A N 1
ATOM 1406 C CA . ASP A 1 179 ? 31.779 -14.486 -47.324 1.00 60.62 179 ASP A CA 1
ATOM 1407 C C . ASP A 1 179 ? 31.506 -14.574 -48.831 1.00 60.62 179 ASP A C 1
ATOM 1409 O O . ASP A 1 179 ? 31.889 -15.552 -49.477 1.00 60.62 179 ASP A O 1
ATOM 1413 N N . ASN A 1 180 ? 30.873 -13.553 -49.416 1.00 64.25 180 ASN A N 1
ATOM 1414 C CA . ASN A 1 180 ? 30.640 -13.497 -50.859 1.00 64.25 180 ASN A CA 1
ATOM 1415 C C . ASN A 1 180 ? 31.951 -13.313 -51.639 1.00 64.25 180 ASN A C 1
ATOM 1417 O O . ASN A 1 180 ? 32.170 -14.013 -52.624 1.00 64.25 180 ASN A O 1
ATOM 1421 N N . ILE A 1 181 ? 32.858 -12.457 -51.157 1.00 62.56 181 ILE A N 1
ATOM 1422 C CA . ILE A 1 181 ? 34.191 -12.272 -51.752 1.00 62.56 181 ILE A CA 1
ATOM 1423 C C . ILE A 1 181 ? 35.019 -13.566 -51.648 1.00 62.56 181 ILE A C 1
ATOM 1425 O O . ILE A 1 181 ? 35.646 -13.980 -52.621 1.00 62.56 181 ILE A O 1
ATOM 1429 N N . LEU A 1 182 ? 34.990 -14.262 -50.506 1.00 60.44 182 LEU A N 1
ATOM 1430 C CA . LEU A 1 182 ? 35.672 -15.553 -50.339 1.00 60.44 182 LEU A CA 1
ATOM 1431 C C . LEU A 1 182 ? 35.107 -16.643 -51.262 1.00 60.44 182 LEU A C 1
ATOM 1433 O O . LEU A 1 182 ? 35.874 -17.442 -51.800 1.00 60.44 182 LEU A O 1
ATOM 1437 N N . LYS A 1 183 ? 33.788 -16.662 -51.486 1.00 62.00 183 LYS A N 1
ATOM 1438 C CA . LYS A 1 183 ? 33.143 -17.581 -52.437 1.00 62.00 183 LYS A CA 1
ATOM 1439 C C . LYS A 1 183 ? 33.483 -17.280 -53.895 1.00 62.00 183 LYS A C 1
ATOM 1441 O O . LYS A 1 183 ? 33.527 -18.218 -54.683 1.00 62.00 183 LYS A O 1
ATOM 1446 N N . GLU A 1 184 ? 33.740 -16.025 -54.258 1.00 61.66 184 GLU A N 1
ATOM 1447 C CA . GLU A 1 184 ? 34.196 -15.663 -55.607 1.00 61.66 184 GLU A CA 1
ATOM 1448 C C . GLU A 1 184 ? 35.683 -15.984 -55.832 1.00 61.66 184 GLU A C 1
ATOM 1450 O O . GLU A 1 184 ? 36.063 -16.417 -56.919 1.00 61.66 184 GLU A O 1
ATOM 1455 N N . ILE A 1 185 ? 36.529 -15.842 -54.806 1.00 60.06 185 ILE A N 1
ATOM 1456 C CA . ILE A 1 185 ? 37.978 -16.101 -54.906 1.00 60.06 185 ILE A CA 1
ATOM 1457 C C . ILE A 1 185 ? 38.316 -17.601 -54.791 1.00 60.06 185 ILE A C 1
ATOM 1459 O O . ILE A 1 185 ? 39.264 -18.072 -55.425 1.00 60.06 185 ILE A O 1
ATOM 1463 N N . GLY A 1 186 ? 37.538 -18.377 -54.028 1.00 58.94 186 GLY A N 1
ATOM 1464 C CA . GLY A 1 186 ? 37.703 -19.830 -53.875 1.00 58.94 186 GLY A CA 1
ATOM 1465 C C . GLY A 1 186 ? 37.851 -20.614 -55.195 1.00 58.94 186 GLY A C 1
ATOM 1466 O O . GLY A 1 186 ? 38.842 -21.330 -55.353 1.00 58.94 186 GLY A O 1
ATOM 1467 N N . PRO A 1 187 ? 36.949 -20.457 -56.183 1.00 58.97 187 PRO A N 1
ATOM 1468 C CA . PRO A 1 187 ? 37.044 -21.166 -57.461 1.00 58.97 187 PRO A CA 1
ATOM 1469 C C . PRO A 1 187 ? 38.176 -20.657 -58.372 1.00 58.97 187 PRO A C 1
ATOM 1471 O O . PRO A 1 187 ? 38.667 -21.416 -59.206 1.00 58.97 187 PRO A O 1
ATOM 1474 N N . LEU A 1 188 ? 38.637 -19.408 -58.209 1.00 54.94 188 LEU A N 1
ATOM 1475 C CA . LEU A 1 188 ? 39.794 -18.860 -58.938 1.00 54.94 188 LEU A CA 1
ATOM 1476 C C . LEU A 1 188 ? 41.117 -19.483 -58.464 1.00 54.94 188 LEU A C 1
ATOM 1478 O O . LEU A 1 188 ? 41.986 -19.787 -59.281 1.00 54.94 188 LEU A O 1
ATOM 1482 N N . SER A 1 189 ? 41.243 -19.726 -57.157 1.00 55.00 189 SER A N 1
ATOM 1483 C CA . SER A 1 189 ? 42.388 -20.411 -56.541 1.00 55.00 189 SER A CA 1
ATOM 1484 C C . SER A 1 189 ? 42.515 -21.868 -57.012 1.00 55.00 189 SER A C 1
ATOM 1486 O O . SER A 1 189 ? 43.596 -22.310 -57.407 1.00 55.00 189 SER A O 1
ATOM 1488 N N . GLU A 1 190 ? 41.400 -22.605 -57.069 1.00 54.50 190 GLU A N 1
ATOM 1489 C CA . GLU A 1 190 ? 41.393 -24.001 -57.530 1.00 54.50 190 GLU A CA 1
ATOM 1490 C C . GLU A 1 190 ? 41.663 -24.142 -59.037 1.00 54.50 190 GLU A C 1
ATOM 1492 O O . GLU A 1 190 ? 42.321 -25.097 -59.463 1.00 54.50 190 GLU A O 1
ATOM 1497 N N . HIS A 1 191 ? 41.206 -23.187 -59.855 1.00 51.81 191 HIS A N 1
ATOM 1498 C CA . HIS A 1 191 ? 41.495 -23.172 -61.290 1.00 51.81 191 HIS A CA 1
ATOM 1499 C C . HIS A 1 191 ? 42.955 -22.819 -61.603 1.00 51.81 191 HIS A C 1
ATOM 1501 O O . HIS A 1 191 ? 43.538 -23.423 -62.505 1.00 51.81 191 HIS A O 1
ATOM 1507 N N . MET A 1 192 ? 43.574 -21.897 -60.855 1.00 51.34 192 MET A N 1
ATOM 1508 C CA . MET A 1 192 ? 45.005 -21.605 -61.010 1.00 51.34 192 MET A CA 1
ATOM 1509 C C . MET A 1 192 ? 45.882 -22.774 -60.545 1.00 51.34 192 MET A C 1
ATOM 1511 O O . MET A 1 192 ? 46.863 -23.094 -61.211 1.00 51.34 192 MET A O 1
ATOM 1515 N N . ALA A 1 193 ? 45.505 -23.467 -59.465 1.00 54.41 193 ALA A N 1
ATOM 1516 C CA . ALA A 1 193 ? 46.239 -24.635 -58.976 1.00 54.41 193 ALA A CA 1
ATOM 1517 C C . ALA A 1 193 ? 46.198 -25.827 -59.954 1.00 54.41 193 ALA A C 1
ATOM 1519 O O . ALA A 1 193 ? 47.190 -26.539 -60.093 1.00 54.41 193 ALA A O 1
ATOM 1520 N N . LYS A 1 194 ? 45.086 -26.026 -60.678 1.00 53.69 194 LYS A N 1
ATOM 1521 C CA . LYS A 1 194 ? 44.969 -27.060 -61.727 1.00 53.69 194 LYS A CA 1
ATOM 1522 C C . LYS A 1 194 ? 45.629 -26.692 -63.058 1.00 53.69 194 LYS A C 1
ATOM 1524 O O . LYS A 1 194 ? 45.844 -27.577 -63.870 1.00 53.69 194 LYS A O 1
ATOM 1529 N N . SER A 1 195 ? 45.929 -25.416 -63.299 1.00 51.22 195 SER A N 1
ATOM 1530 C CA . SER A 1 195 ? 46.583 -24.954 -64.533 1.00 51.22 195 SER A CA 1
ATOM 1531 C C . SER A 1 195 ? 48.116 -25.063 -64.492 1.00 51.22 195 SER A C 1
ATOM 1533 O O . SER A 1 195 ? 48.759 -24.813 -65.511 1.00 51.22 195 SER A O 1
ATOM 1535 N N . ILE A 1 196 ? 48.700 -25.365 -63.327 1.00 52.53 196 ILE A N 1
ATOM 1536 C CA . ILE A 1 196 ? 50.157 -25.420 -63.094 1.00 52.53 196 ILE A CA 1
ATOM 1537 C C . ILE A 1 196 ? 50.642 -26.871 -62.847 1.00 52.53 196 ILE A C 1
ATOM 1539 O O . ILE A 1 196 ? 51.845 -27.107 -62.759 1.00 52.53 196 ILE A O 1
ATOM 1543 N N . ALA A 1 197 ? 49.727 -27.847 -62.778 1.00 45.28 197 ALA A N 1
ATOM 1544 C CA . ALA A 1 197 ? 50.023 -29.284 -62.708 1.00 45.28 197 ALA A CA 1
ATOM 1545 C C . ALA A 1 197 ? 49.862 -29.942 -64.085 1.00 45.28 197 ALA A C 1
ATOM 1547 O O . ALA A 1 197 ? 50.666 -30.850 -64.391 1.00 45.28 197 ALA A O 1
#

Foldseek 3Di:
DDDQPPVNVCVVQVLLPVQALQSVLVVVVVVDPPDPDPDPDDAAPPQWAKEFEAQALVCVVVVHHGSDIDIAGADPQRKGQVVVVCRVSSHPAKWWQALVSDTPDVPDHDRIDGNVRQVRRADPSSHTYMHRPDDDPSSVVSNVVSVVVVVVVVVVVVVVVVVVVVVVVVVVVVVVVVVVVCVVVVVVVVVVVVVVD

Radius of gyration: 29.33 Å; chains: 1; bounding box: 70×45×88 Å

Sequence (197 aa):
MGTKTVLTIMKEECWLFVRCPQELAEATAKARPPIPRRKVFFPPPAGHMRVLFYTHPRYSACNRYPCIEGDFLLTGSGDLNMIQVREAFGLESCSIIQPSGKIIAEGVQFERIFYHGLLDLCDSNGCLRITEPYVSESVQIQRKIRWAMLSLTRSIILFVCAIGGLIYDLTIPVVVMGDNILKEIGPLSEHMAKSIA